Protein AF-A0A2D6W3J5-F1 (afdb_monomer)

Nearest PDB structures (foldseek):
  3m3w-assembly1_A  TM=1.828E-01  e=2.478E+00  Mus musculus

Structure (mmCIF, N/CA/C/O backbone):
data_AF-A0A2D6W3J5-F1
#
_entry.id   AF-A0A2D6W3J5-F1
#
loop_
_atom_site.group_PDB
_atom_site.id
_atom_site.type_symbol
_atom_site.label_atom_id
_atom_site.label_alt_id
_atom_site.label_comp_id
_atom_site.label_asym_id
_atom_site.label_entity_id
_atom_site.label_seq_id
_atom_site.pdbx_PDB_ins_code
_atom_site.Cartn_x
_atom_site.Cartn_y
_atom_site.Cartn_z
_atom_site.occupancy
_atom_site.B_iso_or_equiv
_atom_site.auth_seq_id
_atom_site.auth_comp_id
_atom_site.auth_asym_id
_atom_site.auth_atom_id
_atom_site.pdbx_PDB_model_num
ATOM 1 N N . MET A 1 1 ? 10.274 -9.666 9.328 1.00 44.81 1 MET A N 1
ATOM 2 C CA . MET A 1 1 ? 10.302 -8.194 9.190 1.00 44.81 1 MET A CA 1
ATOM 3 C C . MET A 1 1 ? 9.032 -7.541 9.765 1.00 44.81 1 MET A C 1
ATOM 5 O O . MET A 1 1 ? 8.631 -6.497 9.285 1.00 44.81 1 MET A O 1
ATOM 9 N N . TYR A 1 2 ? 8.387 -8.137 10.784 1.00 48.16 2 TYR A N 1
ATOM 10 C CA . TYR A 1 2 ? 7.143 -7.611 11.385 1.00 48.16 2 TYR A CA 1
ATOM 11 C C . TYR A 1 2 ? 7.385 -6.764 12.647 1.00 48.16 2 TYR A C 1
ATOM 13 O O . TYR A 1 2 ? 6.468 -6.119 13.135 1.00 48.16 2 TYR A O 1
ATOM 21 N N . SER A 1 3 ? 8.590 -6.818 13.224 1.00 48.25 3 SER A N 1
ATOM 22 C CA . SER A 1 3 ? 8.852 -6.354 14.590 1.00 48.25 3 SER A CA 1
ATOM 23 C C . SER A 1 3 ? 9.337 -4.911 14.664 1.00 48.25 3 SER A C 1
ATOM 25 O O . SER A 1 3 ? 8.879 -4.164 15.518 1.00 48.25 3 SER A O 1
ATOM 27 N N . ASP A 1 4 ? 10.226 -4.498 13.764 1.00 50.91 4 ASP A N 1
ATOM 28 C CA . ASP A 1 4 ? 11.102 -3.356 14.057 1.00 50.91 4 ASP A CA 1
ATOM 29 C C . ASP A 1 4 ? 10.385 -1.996 14.007 1.00 50.91 4 ASP A C 1
ATOM 31 O O . ASP A 1 4 ? 10.794 -1.054 14.679 1.00 50.91 4 ASP A O 1
ATOM 35 N N . PHE A 1 5 ? 9.268 -1.905 13.279 1.00 54.00 5 PHE A N 1
ATOM 36 C CA . PHE A 1 5 ? 8.512 -0.660 13.100 1.00 54.00 5 PHE A CA 1
ATOM 37 C C . PHE A 1 5 ? 7.480 -0.397 14.204 1.00 54.00 5 PHE A C 1
ATOM 39 O O . PHE A 1 5 ? 7.227 0.756 14.540 1.00 54.00 5 PHE A O 1
ATOM 46 N N . LEU A 1 6 ? 6.918 -1.448 14.811 1.00 57.09 6 LEU A N 1
ATOM 47 C CA . LEU A 1 6 ? 5.873 -1.327 15.838 1.00 57.09 6 LEU A CA 1
ATOM 48 C C . LEU A 1 6 ? 6.438 -1.000 17.233 1.00 57.09 6 LEU A C 1
ATOM 50 O O . LEU A 1 6 ? 5.687 -0.656 18.144 1.00 57.09 6 LEU A O 1
ATOM 54 N N . PHE A 1 7 ? 7.763 -1.052 17.406 1.00 60.97 7 PHE A N 1
ATOM 55 C CA . PHE A 1 7 ? 8.423 -0.634 18.647 1.00 60.97 7 PHE A CA 1
ATOM 56 C C . PHE A 1 7 ? 8.422 0.885 18.863 1.00 60.97 7 PHE A C 1
ATOM 58 O O . PHE A 1 7 ? 8.713 1.341 19.965 1.00 60.97 7 PHE A O 1
ATOM 65 N N . GLN A 1 8 ? 8.077 1.692 17.858 1.00 66.75 8 GLN A N 1
ATOM 66 C CA . GLN A 1 8 ? 7.991 3.147 18.037 1.00 66.75 8 GLN A CA 1
ATOM 67 C C . GLN A 1 8 ? 6.819 3.557 18.945 1.00 66.75 8 GLN A C 1
ATOM 69 O O . GLN A 1 8 ? 6.863 4.616 19.569 1.00 66.75 8 GLN A O 1
ATOM 74 N N . ASP A 1 9 ? 5.823 2.680 19.099 1.00 72.94 9 ASP A N 1
ATOM 75 C CA . ASP A 1 9 ? 4.576 2.949 19.822 1.00 72.94 9 ASP A CA 1
ATOM 76 C C . ASP A 1 9 ? 4.477 2.225 21.166 1.00 72.94 9 ASP A C 1
ATOM 78 O O . ASP A 1 9 ? 3.393 2.076 21.727 1.00 72.94 9 ASP A O 1
ATOM 82 N N . ILE A 1 10 ? 5.617 1.795 21.710 1.00 73.19 10 ILE A N 1
ATOM 83 C CA . ILE A 1 10 ? 5.731 1.086 22.993 1.00 73.19 10 ILE A CA 1
ATOM 84 C C . ILE A 1 10 ? 4.900 1.757 24.094 1.00 73.19 10 ILE A C 1
ATOM 86 O O . ILE A 1 10 ? 4.070 1.106 24.727 1.00 73.19 10 ILE A O 1
ATOM 90 N N . ASN A 1 11 ? 5.080 3.061 24.303 1.00 76.75 11 ASN A N 1
ATOM 91 C CA . ASN A 1 11 ? 4.401 3.778 25.384 1.00 76.75 11 ASN A CA 1
ATOM 92 C C . ASN A 1 11 ? 2.887 3.874 25.161 1.00 76.75 11 ASN A C 1
ATOM 94 O O . ASN A 1 11 ? 2.120 3.815 26.120 1.00 76.75 11 ASN A O 1
ATOM 98 N N . PHE A 1 12 ? 2.461 4.007 23.903 1.00 79.94 12 PHE A N 1
ATOM 99 C CA . PHE A 1 12 ? 1.048 4.051 23.552 1.00 79.94 12 PHE A CA 1
ATOM 100 C C . PHE A 1 12 ? 0.398 2.681 23.747 1.00 79.94 12 PHE A C 1
ATOM 102 O O . PHE A 1 12 ? -0.601 2.567 24.437 1.00 79.94 12 PHE A O 1
ATOM 109 N N . LEU A 1 13 ? 1.001 1.615 23.232 1.00 80.12 13 LEU A N 1
ATOM 110 C CA . LEU A 1 13 ? 0.486 0.256 23.403 1.00 80.12 13 LEU A CA 1
ATOM 111 C C . LEU A 1 13 ? 0.487 -0.184 24.876 1.00 80.12 13 LEU A C 1
ATOM 113 O O . LEU A 1 13 ? -0.439 -0.859 25.330 1.00 80.12 13 LEU A O 1
ATOM 117 N N . GLY A 1 14 ? 1.492 0.252 25.639 1.00 77.94 14 GLY A N 1
ATOM 118 C CA . GLY A 1 14 ? 1.586 0.016 27.075 1.00 77.94 14 GLY A CA 1
ATOM 119 C C . GLY A 1 14 ? 0.437 0.640 27.872 1.00 77.94 14 GLY A C 1
ATOM 120 O O . GLY A 1 14 ? -0.011 0.028 28.840 1.00 77.94 14 GLY A O 1
ATOM 121 N N . SER A 1 15 ? -0.111 1.791 27.454 1.00 79.62 15 SER A N 1
ATOM 122 C CA . SER A 1 15 ? -1.261 2.407 28.141 1.00 79.62 15 SER A CA 1
ATOM 123 C C . SER A 1 15 ? -2.552 1.588 28.011 1.00 79.62 15 SER A C 1
ATOM 125 O O . SER A 1 15 ? -3.445 1.716 28.847 1.00 79.62 15 SER A O 1
ATOM 127 N N . PHE A 1 16 ? -2.620 0.687 27.027 1.00 78.19 16 PHE A N 1
ATOM 128 C CA . PHE A 1 16 ? -3.708 -0.277 26.846 1.00 78.19 16 PHE A CA 1
ATOM 129 C C . PHE A 1 16 ? -3.397 -1.665 27.437 1.00 78.19 16 PHE A C 1
ATOM 131 O O . PHE A 1 16 ? -4.202 -2.589 27.311 1.00 78.19 16 PHE A O 1
ATOM 138 N N . GLY A 1 17 ? -2.249 -1.823 28.106 1.00 80.44 17 GLY A N 1
ATOM 139 C CA . GLY A 1 17 ? -1.833 -3.079 28.732 1.00 80.44 17 GLY A CA 1
ATOM 140 C C . GLY A 1 17 ? -1.198 -4.090 27.773 1.00 80.44 17 GLY A C 1
ATOM 141 O O . GLY A 1 17 ? -1.085 -5.268 28.118 1.00 80.44 17 GLY A O 1
ATOM 142 N N . TYR A 1 18 ? -0.772 -3.663 26.579 1.00 82.44 18 TYR A N 1
ATOM 143 C CA . TYR A 1 18 ? -0.118 -4.546 25.616 1.00 82.44 18 TYR A CA 1
ATOM 144 C C . TYR A 1 18 ? 1.389 -4.632 25.840 1.00 82.44 18 TYR A C 1
ATOM 146 O O . TYR A 1 18 ? 2.080 -3.637 26.050 1.00 82.44 18 TYR A O 1
ATOM 154 N N . THR A 1 19 ? 1.911 -5.857 25.762 1.00 73.75 19 THR A N 1
ATOM 155 C CA . THR A 1 19 ? 3.353 -6.123 25.819 1.00 73.75 19 THR A CA 1
ATOM 156 C C . THR A 1 19 ? 3.991 -5.917 24.448 1.00 73.75 19 THR A C 1
ATOM 158 O O . THR A 1 19 ? 3.349 -6.124 23.420 1.00 73.75 19 THR A O 1
ATOM 161 N N . HIS A 1 20 ? 5.288 -5.606 24.407 1.00 67.88 20 HIS A N 1
ATOM 162 C CA . HIS A 1 20 ? 6.059 -5.427 23.160 1.00 67.88 20 HIS A CA 1
ATOM 163 C C . HIS A 1 20 ? 6.426 -6.749 22.475 1.00 67.88 20 HIS A C 1
ATOM 165 O O . HIS A 1 20 ? 7.455 -6.875 21.817 1.00 67.88 20 HIS A O 1
ATOM 171 N N . THR A 1 21 ? 5.593 -7.767 22.669 1.00 72.06 21 THR A N 1
ATOM 172 C CA . THR A 1 21 ? 5.723 -9.056 22.004 1.00 72.06 21 THR A CA 1
ATOM 173 C C . THR A 1 21 ? 4.863 -9.058 20.748 1.00 72.06 21 THR A C 1
ATOM 175 O O . THR A 1 21 ? 3.855 -8.357 20.671 1.00 72.06 21 THR A O 1
ATOM 178 N N . LYS A 1 22 ? 5.208 -9.906 19.773 1.00 67.06 22 LYS A N 1
ATOM 179 C CA . LYS A 1 22 ? 4.375 -10.119 18.579 1.00 67.06 22 LYS A CA 1
ATOM 180 C C . LYS A 1 22 ? 2.920 -10.443 18.950 1.00 67.06 22 LYS A C 1
ATOM 182 O O . LYS A 1 22 ? 2.006 -9.873 18.375 1.00 67.06 22 LYS A O 1
ATOM 187 N N . SER A 1 23 ? 2.715 -11.293 19.958 1.00 71.12 23 SER A N 1
ATOM 188 C CA . SER A 1 23 ? 1.375 -11.645 20.447 1.00 71.12 23 SER A CA 1
ATOM 189 C C . SER A 1 23 ? 0.655 -10.463 21.108 1.00 71.12 23 SER A C 1
ATOM 191 O O . SER A 1 23 ? -0.551 -10.313 20.940 1.00 71.12 23 SER A O 1
ATOM 193 N N . GLY A 1 24 ? 1.376 -9.602 21.833 1.00 73.50 24 GLY A N 1
ATOM 194 C CA . GLY A 1 24 ? 0.818 -8.368 22.391 1.00 73.50 24 GLY A CA 1
ATOM 195 C C . GLY A 1 24 ? 0.343 -7.401 21.307 1.00 73.50 24 GLY A C 1
ATOM 196 O O . GLY A 1 24 ? -0.747 -6.854 21.427 1.00 73.50 24 GLY A O 1
ATOM 197 N N . LEU A 1 25 ? 1.110 -7.262 20.222 1.00 70.06 25 LEU A N 1
ATOM 198 C CA . LEU A 1 25 ? 0.753 -6.445 19.058 1.00 70.06 25 LEU A CA 1
ATOM 199 C C . LEU A 1 25 ? -0.447 -7.003 18.289 1.00 70.06 25 LEU A C 1
ATOM 201 O O . LEU A 1 25 ? -1.344 -6.250 17.925 1.00 70.06 25 LEU A O 1
ATOM 205 N N . GLU A 1 26 ? -0.487 -8.319 18.072 1.00 74.69 26 GLU A N 1
ATOM 206 C CA . GLU A 1 26 ? -1.626 -8.978 17.424 1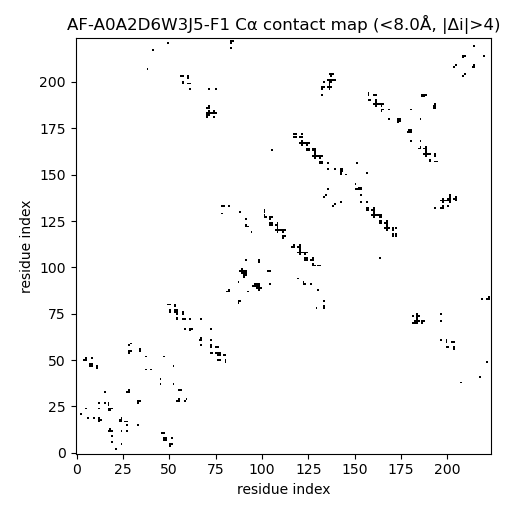.00 74.69 26 GLU A CA 1
ATOM 207 C C . GLU A 1 26 ? -2.918 -8.752 18.218 1.00 74.69 26 GLU A C 1
ATOM 209 O O . GLU A 1 26 ? -3.926 -8.370 17.635 1.00 74.69 26 GLU A O 1
ATOM 214 N N . LYS A 1 27 ? -2.869 -8.874 19.551 1.00 79.44 27 LYS A N 1
ATOM 215 C CA . LYS A 1 27 ? -4.020 -8.574 20.416 1.00 79.44 27 LYS A CA 1
ATOM 216 C C . LYS A 1 27 ? -4.402 -7.097 20.402 1.00 79.44 27 LYS A C 1
ATOM 218 O O . LYS A 1 27 ? -5.587 -6.788 20.391 1.00 79.44 27 LYS A O 1
ATOM 223 N N . ALA A 1 28 ? -3.419 -6.196 20.393 1.00 78.25 28 ALA A N 1
ATOM 224 C CA . ALA A 1 28 ? -3.668 -4.757 20.368 1.00 78.25 28 ALA A CA 1
ATOM 225 C C . ALA A 1 28 ? -4.494 -4.353 19.146 1.00 78.25 28 ALA A C 1
ATOM 227 O O . ALA A 1 28 ? -5.456 -3.602 19.251 1.00 78.25 28 ALA A O 1
ATOM 228 N N . VAL A 1 29 ? -4.148 -4.908 17.991 1.00 76.56 29 VAL A N 1
ATOM 229 C CA . VAL A 1 29 ? -4.766 -4.572 16.704 1.00 76.56 29 VAL A CA 1
ATOM 230 C C . VAL A 1 29 ? -6.179 -5.145 16.552 1.00 76.56 29 VAL A C 1
ATOM 232 O O . VAL A 1 29 ? -6.952 -4.697 15.705 1.00 76.56 29 VAL A O 1
ATOM 235 N N . GLU A 1 30 ? -6.546 -6.098 17.403 1.00 78.88 30 GLU A N 1
ATOM 236 C CA . GLU A 1 30 ? -7.900 -6.643 17.511 1.00 78.88 30 GLU A CA 1
ATOM 237 C C . GLU A 1 30 ? -8.742 -5.948 18.588 1.00 78.88 30 GLU A C 1
ATOM 239 O O . GLU A 1 30 ? -9.945 -6.196 18.690 1.00 78.88 30 GLU A O 1
ATOM 244 N N . ASP A 1 31 ? -8.141 -5.066 19.388 1.00 83.06 31 ASP A N 1
ATOM 245 C CA . ASP A 1 31 ? -8.841 -4.383 20.464 1.00 83.06 31 ASP A CA 1
ATOM 246 C C . ASP A 1 31 ? -9.729 -3.272 19.921 1.00 83.06 31 ASP A C 1
ATOM 248 O O . ASP A 1 31 ? -9.265 -2.219 19.473 1.00 83.06 31 ASP A O 1
ATOM 252 N N . LYS A 1 32 ? -11.039 -3.481 20.049 1.00 81.62 32 LYS A N 1
ATOM 253 C CA . LYS A 1 32 ? -12.039 -2.478 19.700 1.00 81.62 32 LYS A CA 1
ATOM 254 C C . LYS A 1 32 ? -11.789 -1.148 20.422 1.00 81.62 32 LYS A C 1
ATOM 256 O O . LYS A 1 32 ? -11.926 -0.105 19.802 1.00 81.62 32 LYS A O 1
ATOM 261 N N . ARG A 1 33 ? -11.345 -1.160 21.685 1.00 83.50 33 ARG A N 1
ATOM 262 C CA . ARG A 1 33 ? -11.060 0.072 22.446 1.00 83.50 33 ARG A CA 1
ATOM 263 C C . ARG A 1 33 ? -9.920 0.868 21.824 1.00 83.50 33 ARG A C 1
ATOM 265 O O . ARG A 1 33 ? -9.943 2.097 21.866 1.00 83.50 33 ARG A O 1
ATOM 272 N N . LEU A 1 34 ? -8.922 0.174 21.272 1.00 80.75 34 LEU A N 1
ATOM 273 C CA . LEU A 1 34 ? -7.806 0.807 20.582 1.00 80.75 34 LEU A CA 1
ATOM 274 C C . LEU A 1 34 ? -8.306 1.464 19.297 1.00 80.75 34 LEU A C 1
ATOM 276 O O . LEU A 1 34 ? -8.047 2.643 19.088 1.00 80.75 34 LEU A O 1
ATOM 280 N N . PHE A 1 35 ? -9.078 0.731 18.491 1.00 81.44 35 PHE A N 1
ATOM 281 C CA . PHE A 1 35 ? -9.704 1.271 17.285 1.00 81.44 35 PHE A CA 1
ATOM 282 C C . PHE A 1 35 ? -10.577 2.497 17.594 1.00 81.44 35 PHE A C 1
ATOM 284 O O . PHE A 1 35 ? -10.312 3.568 17.055 1.00 81.44 35 PHE A O 1
ATOM 291 N N . ASP A 1 36 ? -11.527 2.368 18.524 1.00 79.50 36 ASP A N 1
ATOM 292 C CA . ASP A 1 36 ? -12.444 3.441 18.925 1.00 79.50 36 ASP A CA 1
ATOM 293 C C . ASP A 1 36 ? -11.649 4.674 19.404 1.00 79.50 36 ASP A C 1
ATOM 295 O O . ASP A 1 36 ? -11.896 5.792 18.955 1.00 79.50 36 ASP A O 1
ATOM 299 N N . THR A 1 37 ? -10.596 4.482 20.213 1.00 78.19 37 THR A N 1
ATOM 300 C CA . THR A 1 37 ? -9.724 5.584 20.665 1.00 78.19 37 THR A CA 1
ATOM 301 C C . THR A 1 37 ? -9.032 6.294 19.501 1.00 78.19 37 THR A C 1
ATOM 303 O O . THR A 1 37 ? -8.917 7.521 19.513 1.00 78.19 37 THR A O 1
ATOM 306 N N . LEU A 1 38 ? -8.561 5.546 18.502 1.00 74.31 38 LEU A N 1
ATOM 307 C CA . LEU A 1 38 ? -7.880 6.100 17.332 1.00 74.31 38 LEU A CA 1
ATOM 308 C C . LEU A 1 38 ? -8.825 6.858 16.399 1.00 74.31 38 LEU A C 1
ATOM 310 O O . LEU A 1 38 ? -8.390 7.804 15.743 1.00 74.31 38 LEU A O 1
ATOM 314 N N . THR A 1 39 ? -10.095 6.462 16.334 1.00 70.88 39 THR A N 1
ATOM 315 C CA . THR A 1 39 ? -11.080 7.057 15.425 1.00 70.88 39 THR A CA 1
ATOM 316 C C . THR A 1 39 ? -11.898 8.179 16.059 1.00 70.88 39 THR A C 1
ATOM 318 O O . THR A 1 39 ? -12.256 9.129 15.367 1.00 70.88 39 THR A O 1
ATOM 321 N N . GLU A 1 40 ? -12.179 8.111 17.363 1.00 67.62 40 GLU A N 1
ATOM 322 C CA . GLU A 1 40 ? -13.019 9.085 18.077 1.00 67.62 40 GLU A CA 1
ATOM 323 C C . GLU A 1 40 ? -12.208 10.275 18.617 1.00 67.62 40 GLU A C 1
ATOM 325 O O . GLU A 1 40 ? -12.671 11.415 18.567 1.00 67.62 40 GLU A O 1
ATOM 330 N N . ASN A 1 41 ? -10.959 10.054 19.049 1.00 58.00 41 ASN A N 1
ATOM 331 C CA . ASN A 1 41 ? -10.114 11.084 19.671 1.00 58.00 41 ASN A CA 1
ATOM 332 C C . ASN A 1 41 ? -9.111 11.730 18.704 1.00 58.00 41 ASN A C 1
ATOM 334 O O . ASN A 1 41 ? -8.054 12.208 19.120 1.00 58.00 41 ASN A O 1
ATOM 338 N N . LEU A 1 42 ? -9.438 11.799 17.410 1.00 54.75 42 LEU A N 1
ATOM 339 C CA . LEU A 1 42 ? -8.575 12.399 16.379 1.00 54.75 42 LEU A CA 1
ATOM 340 C C . LEU A 1 42 ? -8.146 13.849 16.705 1.00 54.75 42 LEU A C 1
ATOM 342 O O . LEU A 1 42 ? -7.079 14.300 16.279 1.00 54.75 42 LEU A O 1
ATOM 346 N N . ASN A 1 43 ? -8.938 14.558 17.517 1.00 48.84 43 ASN A N 1
ATOM 347 C CA . ASN A 1 43 ? -8.669 15.926 17.966 1.00 48.84 43 ASN A CA 1
ATOM 348 C C . ASN A 1 43 ? -7.751 16.020 19.204 1.00 48.84 43 ASN A C 1
ATOM 350 O O . ASN A 1 43 ? -7.234 17.099 19.491 1.00 48.84 43 ASN A O 1
ATOM 354 N N . GLU A 1 44 ? -7.499 14.922 19.923 1.00 54.44 44 GLU A N 1
ATOM 355 C CA . GLU A 1 44 ? -6.642 14.902 21.115 1.00 54.44 44 GLU A CA 1
ATOM 356 C C . GLU A 1 44 ? -5.236 14.372 20.806 1.00 54.44 44 GLU A C 1
ATOM 358 O O . GLU A 1 44 ? -5.002 13.695 19.804 1.00 54.44 44 GLU A O 1
ATOM 363 N N . LYS A 1 45 ? -4.254 14.719 21.649 1.00 55.88 45 LYS A N 1
ATOM 364 C CA . LYS A 1 45 ? -2.800 14.503 21.469 1.00 55.88 45 LYS A CA 1
ATOM 365 C C . LYS A 1 45 ? -2.348 13.032 21.583 1.00 55.88 45 LYS A C 1
ATOM 367 O O . LYS A 1 45 ? -1.328 12.749 22.205 1.00 55.88 45 LYS A O 1
ATOM 372 N N . VAL A 1 46 ? -3.064 12.086 20.980 1.00 60.03 46 VAL A N 1
ATOM 373 C CA . VAL A 1 46 ? -2.574 10.715 20.802 1.00 60.03 46 VAL A CA 1
ATOM 374 C C . VAL A 1 46 ? -1.315 10.749 19.919 1.00 60.03 46 VAL A C 1
ATOM 376 O O . VAL A 1 46 ? -1.362 11.204 18.773 1.00 60.03 46 VAL A O 1
ATOM 379 N N . LYS A 1 47 ? -0.167 10.357 20.487 1.00 70.88 47 LYS A N 1
ATOM 380 C CA . LYS A 1 47 ? 1.117 10.221 19.784 1.00 70.88 47 LYS A CA 1
ATOM 381 C C . LYS A 1 47 ? 1.295 8.759 19.388 1.00 70.88 47 LYS A C 1
ATOM 383 O O . LYS A 1 47 ? 1.593 7.940 20.253 1.00 70.88 47 LYS A O 1
ATOM 388 N N . ILE A 1 48 ? 1.097 8.469 18.108 1.00 75.06 48 ILE A N 1
ATOM 389 C CA . ILE A 1 48 ? 1.292 7.148 17.501 1.00 75.06 48 ILE A CA 1
ATOM 390 C C . ILE A 1 48 ? 2.006 7.298 16.166 1.00 75.06 48 ILE A C 1
ATOM 392 O O . ILE A 1 48 ? 1.875 8.334 15.508 1.00 75.06 48 ILE A O 1
ATOM 396 N N . SER A 1 49 ? 2.713 6.259 15.746 1.00 76.50 49 SER A N 1
ATOM 397 C CA . SER A 1 49 ? 3.284 6.192 14.414 1.00 76.50 49 SER A CA 1
ATOM 398 C C . SER A 1 49 ? 2.179 6.037 13.355 1.00 76.50 49 SER A C 1
ATOM 400 O O . SER A 1 49 ? 1.176 5.349 13.590 1.00 76.50 49 SER A O 1
ATOM 402 N N . PRO A 1 50 ? 2.368 6.613 12.152 1.00 77.69 50 PRO A N 1
ATOM 403 C CA . PRO A 1 50 ? 1.483 6.356 11.017 1.00 77.69 50 PRO A CA 1
ATOM 404 C C . PRO A 1 50 ? 1.362 4.856 10.699 1.00 77.69 50 PRO A C 1
ATOM 406 O O . PRO A 1 50 ? 0.285 4.386 10.349 1.00 77.69 50 PRO A O 1
ATOM 409 N N . ASN A 1 51 ? 2.442 4.088 10.891 1.00 78.31 51 ASN A N 1
ATOM 410 C CA . ASN A 1 51 ? 2.467 2.646 10.645 1.00 78.31 51 ASN A CA 1
ATOM 411 C C . ASN A 1 51 ? 1.473 1.883 11.518 1.00 78.31 51 ASN A C 1
ATOM 413 O O . ASN A 1 51 ? 0.674 1.110 10.993 1.00 78.31 51 ASN A O 1
ATOM 417 N N . LEU A 1 52 ? 1.509 2.092 12.839 1.00 78.88 52 LEU A N 1
ATOM 418 C CA . LEU A 1 52 ? 0.572 1.428 13.743 1.00 78.88 52 LEU A CA 1
ATOM 419 C C . LEU A 1 52 ? -0.864 1.875 13.459 1.00 78.88 52 LEU A C 1
ATOM 421 O O . LEU A 1 52 ? -1.764 1.037 13.432 1.00 78.88 52 LEU A O 1
ATOM 425 N N . TYR A 1 53 ? -1.066 3.170 13.199 1.00 81.50 53 TYR A N 1
ATOM 426 C CA . TYR A 1 53 ? -2.373 3.706 12.834 1.00 81.50 53 TYR A CA 1
ATOM 427 C C . TYR A 1 53 ? -2.950 2.995 11.604 1.00 81.50 53 TYR A C 1
ATOM 429 O O . TYR A 1 53 ? -4.006 2.369 11.698 1.00 81.50 53 TYR A O 1
ATOM 437 N N . PHE A 1 54 ? -2.250 3.018 10.466 1.00 83.94 54 PHE A N 1
ATOM 438 C CA . PHE A 1 54 ? -2.767 2.402 9.244 1.00 83.94 54 PHE A CA 1
ATOM 439 C C . PHE A 1 54 ? -2.865 0.89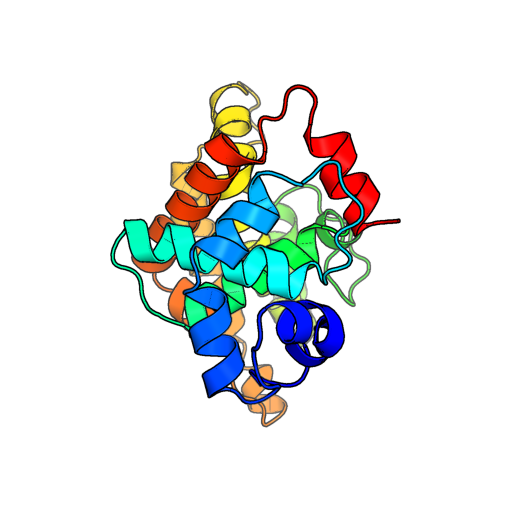0 9.345 1.00 83.94 54 PHE A C 1
ATOM 441 O O . PHE A 1 54 ? -3.807 0.327 8.799 1.00 83.94 54 PHE A O 1
ATOM 448 N N . TYR A 1 55 ? -1.965 0.226 10.070 1.00 85.25 55 TYR A N 1
ATOM 449 C CA . TYR A 1 55 ? -2.086 -1.209 10.300 1.00 85.25 55 TYR A CA 1
ATOM 450 C C . TYR A 1 55 ? -3.395 -1.557 11.027 1.00 85.25 55 TYR A C 1
ATOM 452 O O . TYR A 1 55 ? -4.108 -2.459 10.591 1.00 85.25 55 TYR A O 1
ATOM 460 N N . ILE A 1 56 ? -3.761 -0.811 12.076 1.00 84.75 56 ILE A N 1
ATOM 461 C CA . ILE A 1 56 ? -5.014 -1.029 12.815 1.00 84.75 56 ILE A CA 1
ATOM 462 C C . ILE A 1 56 ? -6.234 -0.767 11.931 1.00 84.75 56 ILE A C 1
ATOM 464 O O . ILE A 1 56 ? -7.141 -1.601 11.875 1.00 84.75 56 ILE A O 1
ATOM 468 N N . ILE A 1 57 ? -6.251 0.362 11.216 1.00 85.56 57 ILE A N 1
ATOM 469 C CA . ILE A 1 57 ? -7.385 0.730 10.362 1.00 85.56 57 ILE A CA 1
ATOM 470 C C . ILE A 1 57 ? -7.545 -0.272 9.207 1.00 85.56 57 ILE A C 1
ATOM 472 O O . ILE A 1 57 ? -8.641 -0.783 8.984 1.00 85.56 57 ILE A O 1
ATOM 476 N N . VAL A 1 58 ? -6.464 -0.623 8.503 1.00 89.62 58 VAL A N 1
ATOM 477 C CA . VAL A 1 58 ? -6.509 -1.597 7.400 1.00 89.62 58 VAL A CA 1
ATOM 478 C C . VAL A 1 58 ? -6.927 -2.976 7.908 1.00 89.62 58 VAL A C 1
ATOM 480 O O . VAL A 1 58 ? -7.789 -3.596 7.293 1.00 89.62 58 VAL A O 1
ATOM 483 N N . ASN A 1 59 ? -6.384 -3.443 9.039 1.00 89.69 59 ASN A N 1
ATOM 484 C CA . ASN A 1 59 ? -6.765 -4.731 9.626 1.00 89.69 59 ASN A CA 1
ATOM 485 C C . ASN A 1 59 ? -8.269 -4.793 9.922 1.00 89.69 59 ASN A C 1
ATOM 487 O O . ASN A 1 59 ? -8.921 -5.784 9.599 1.00 89.69 59 ASN A O 1
ATOM 491 N N . LYS A 1 60 ? -8.830 -3.725 10.501 1.00 88.38 60 LYS A N 1
ATOM 492 C CA . LYS A 1 60 ? -10.262 -3.636 10.797 1.00 88.38 60 LYS A CA 1
ATOM 493 C C . LYS A 1 60 ? -11.110 -3.814 9.535 1.00 88.38 60 LYS A C 1
ATOM 495 O O . LYS A 1 60 ? -11.988 -4.672 9.518 1.00 88.38 60 LYS A O 1
ATOM 500 N N . TYR A 1 61 ? -10.835 -3.038 8.489 1.00 89.00 61 TYR A N 1
ATOM 501 C CA . TYR A 1 61 ? -11.639 -3.059 7.264 1.00 89.00 61 TYR A CA 1
ATOM 502 C C . TYR A 1 61 ? -11.415 -4.303 6.398 1.00 89.00 61 TYR A C 1
ATOM 504 O O . TYR A 1 61 ? -12.351 -4.742 5.734 1.00 89.00 61 TYR A O 1
ATOM 512 N N . MET A 1 62 ? -10.214 -4.891 6.416 1.00 90.75 62 MET A N 1
ATOM 513 C CA . MET A 1 62 ? -9.940 -6.176 5.759 1.00 90.75 62 MET A CA 1
ATOM 514 C C . MET A 1 62 ? -10.742 -7.307 6.410 1.00 90.75 62 MET A C 1
ATOM 516 O O . MET A 1 62 ? -11.392 -8.075 5.704 1.00 90.75 62 MET A O 1
ATOM 520 N N . LYS A 1 63 ? -10.809 -7.350 7.748 1.00 89.50 63 LYS A N 1
ATOM 521 C CA . LYS A 1 63 ? -11.638 -8.330 8.468 1.00 89.50 63 LYS A CA 1
ATOM 522 C C . LYS A 1 63 ? -13.133 -8.191 8.173 1.00 89.50 63 LYS A C 1
ATOM 524 O O . LYS A 1 63 ? -13.836 -9.189 8.137 1.00 89.50 63 LYS A O 1
ATOM 529 N N . GLU A 1 64 ? -13.634 -6.979 7.930 1.00 88.62 64 GLU A N 1
ATOM 530 C CA . GLU A 1 64 ? -15.043 -6.761 7.551 1.00 88.62 64 GLU A CA 1
ATOM 531 C C . GLU A 1 64 ? -15.420 -7.327 6.175 1.00 88.62 64 GLU A C 1
ATOM 533 O O . GLU A 1 64 ? -16.603 -7.360 5.836 1.00 88.62 64 GLU A O 1
ATOM 538 N N . ILE A 1 65 ? -14.435 -7.717 5.366 1.00 88.81 65 ILE A N 1
ATOM 539 C CA . ILE A 1 65 ? -14.639 -8.386 4.077 1.00 88.81 65 ILE A CA 1
ATOM 540 C C . ILE A 1 65 ? -13.992 -9.779 4.047 1.00 88.81 65 ILE A C 1
ATOM 542 O O . ILE A 1 65 ? -13.669 -10.275 2.974 1.00 88.81 65 ILE A O 1
ATOM 546 N N . ASP A 1 66 ? -13.796 -10.390 5.221 1.00 89.62 66 ASP A N 1
ATOM 547 C CA . ASP A 1 66 ? -13.241 -11.737 5.403 1.00 89.62 66 ASP A CA 1
ATOM 548 C C . ASP A 1 66 ? -11.812 -11.926 4.848 1.00 89.62 66 ASP A C 1
ATOM 550 O O . ASP A 1 66 ? -11.409 -13.029 4.474 1.00 89.62 66 ASP A O 1
ATOM 554 N N . ILE A 1 67 ? -11.008 -10.854 4.829 1.00 87.69 67 ILE A N 1
ATOM 555 C CA . ILE A 1 67 ? -9.579 -10.912 4.494 1.00 87.69 67 ILE A CA 1
ATOM 556 C C . ILE A 1 67 ? -8.738 -10.867 5.765 1.00 87.69 67 ILE A C 1
ATOM 558 O O . ILE A 1 67 ? -8.674 -9.857 6.466 1.00 87.69 67 ILE A O 1
ATOM 562 N N . GLU A 1 68 ? -8.029 -11.964 6.022 1.00 88.00 68 GLU A N 1
ATOM 563 C CA . GLU A 1 68 ? -7.155 -12.131 7.192 1.00 88.00 68 GLU A CA 1
ATOM 564 C C . GLU A 1 68 ? -5.671 -12.296 6.826 1.00 88.00 68 GLU A C 1
ATOM 566 O O . GLU A 1 68 ? -4.836 -12.563 7.695 1.00 88.00 68 GLU A O 1
ATOM 571 N N . ASP A 1 69 ? -5.319 -12.133 5.545 1.00 90.06 69 ASP A N 1
ATOM 572 C CA . ASP A 1 69 ? -3.930 -12.215 5.096 1.00 90.06 69 ASP A CA 1
ATOM 573 C C . ASP A 1 69 ? -3.115 -11.059 5.694 1.00 90.06 69 ASP A C 1
ATOM 575 O O . ASP A 1 69 ? -3.144 -9.910 5.237 1.00 90.06 69 ASP A O 1
ATOM 579 N N . LYS A 1 70 ? -2.358 -11.394 6.743 1.00 86.94 70 LYS A N 1
ATOM 580 C CA . LYS A 1 70 ? -1.510 -10.454 7.475 1.00 86.94 70 LYS A CA 1
ATOM 581 C C . LYS A 1 70 ? -0.519 -9.759 6.548 1.00 86.94 70 LYS A C 1
ATOM 583 O O . LYS A 1 70 ? -0.257 -8.577 6.744 1.00 86.94 70 LYS A O 1
ATOM 588 N N . ASP A 1 71 ? 0.012 -10.443 5.539 1.00 89.31 71 ASP A N 1
ATOM 589 C CA . ASP A 1 71 ? 0.991 -9.853 4.632 1.00 89.31 71 ASP A CA 1
ATOM 590 C C . ASP A 1 71 ? 0.375 -8.770 3.749 1.00 89.31 71 ASP A C 1
ATOM 592 O O . ASP A 1 71 ? 1.001 -7.726 3.548 1.00 89.31 71 ASP A O 1
ATOM 596 N N . ILE A 1 72 ? -0.859 -8.972 3.280 1.00 92.94 72 ILE A N 1
ATOM 597 C CA . ILE A 1 72 ? -1.618 -7.933 2.572 1.00 92.94 72 ILE A CA 1
ATOM 598 C C . ILE A 1 72 ? -1.886 -6.756 3.510 1.00 92.94 72 ILE A C 1
ATOM 600 O O . ILE A 1 72 ? -1.574 -5.619 3.160 1.00 92.94 72 ILE A O 1
ATOM 604 N N . ILE A 1 73 ? -2.409 -7.017 4.711 1.00 91.25 73 ILE A N 1
ATOM 605 C CA . ILE A 1 73 ? -2.755 -5.978 5.692 1.00 91.25 73 ILE A CA 1
ATOM 606 C C . ILE A 1 73 ? -1.534 -5.105 6.013 1.00 91.25 73 ILE A C 1
ATOM 608 O O . ILE A 1 73 ? -1.605 -3.876 5.939 1.00 91.25 73 ILE A O 1
ATOM 612 N N . PHE A 1 74 ? -0.396 -5.731 6.324 1.00 87.56 74 PHE A N 1
ATOM 613 C CA . PHE A 1 74 ? 0.850 -5.021 6.608 1.00 87.56 74 PHE A CA 1
ATOM 614 C C . PHE A 1 74 ? 1.334 -4.213 5.408 1.00 87.56 74 PHE A C 1
ATOM 616 O O . PHE A 1 74 ? 1.715 -3.054 5.561 1.00 87.56 74 PHE A O 1
ATOM 623 N N . TYR A 1 75 ? 1.321 -4.808 4.217 1.00 92.12 75 TYR A N 1
ATOM 624 C CA . TYR A 1 75 ? 1.837 -4.144 3.028 1.00 92.12 75 TYR A CA 1
ATOM 625 C C . TYR A 1 75 ? 0.959 -2.966 2.595 1.00 92.12 75 TYR A C 1
ATOM 627 O O . TYR A 1 75 ? 1.480 -1.921 2.215 1.00 92.12 75 TYR A O 1
ATOM 635 N N . VAL A 1 76 ? -0.365 -3.087 2.705 1.00 92.94 76 VAL A N 1
ATOM 636 C CA . VAL A 1 76 ? -1.299 -1.981 2.450 1.00 92.94 76 VAL A CA 1
ATOM 637 C C . VAL A 1 76 ? -1.134 -0.874 3.495 1.00 92.94 76 VAL A C 1
ATOM 639 O O . VAL A 1 76 ? -1.108 0.299 3.128 1.00 92.94 76 VAL A O 1
ATOM 642 N N . GLY A 1 77 ? -0.946 -1.219 4.774 1.00 89.31 77 GLY A N 1
ATOM 643 C CA . GLY A 1 77 ? -0.616 -0.239 5.813 1.00 89.31 77 GLY A CA 1
ATOM 644 C C . GLY A 1 77 ? 0.677 0.529 5.510 1.00 89.31 77 GLY A C 1
ATOM 645 O O . GLY A 1 77 ? 0.700 1.753 5.590 1.00 89.31 77 GLY A O 1
ATOM 646 N N . ASP A 1 78 ? 1.725 -0.172 5.074 1.00 87.56 78 ASP A N 1
ATOM 647 C CA . ASP A 1 78 ? 3.002 0.422 4.654 1.00 87.56 78 ASP A CA 1
ATOM 648 C C . ASP A 1 78 ? 2.851 1.321 3.411 1.00 87.56 78 ASP A C 1
ATOM 650 O O . ASP A 1 78 ? 3.445 2.396 3.349 1.00 87.56 78 ASP A O 1
ATOM 654 N N . ILE A 1 79 ? 2.008 0.942 2.442 1.00 89.94 79 ILE A N 1
ATOM 655 C CA . ILE A 1 79 ? 1.644 1.808 1.306 1.00 89.94 79 ILE A CA 1
ATOM 656 C C . ILE A 1 79 ? 1.031 3.121 1.799 1.00 89.94 79 ILE A C 1
ATOM 658 O O . ILE A 1 79 ? 1.447 4.190 1.351 1.00 89.94 79 ILE A O 1
ATOM 662 N N . LEU A 1 80 ? 0.062 3.058 2.716 1.00 86.00 80 LEU A N 1
ATOM 663 C CA . LEU A 1 80 ? -0.580 4.257 3.253 1.00 86.00 80 LEU A CA 1
ATOM 664 C C . LEU A 1 80 ? 0.417 5.129 4.013 1.00 86.00 80 LEU A C 1
ATOM 666 O O . LEU A 1 80 ? 0.469 6.327 3.753 1.00 86.00 80 LEU A O 1
ATOM 670 N N . THR A 1 81 ? 1.265 4.541 4.863 1.00 82.38 81 THR A N 1
ATOM 671 C CA . THR A 1 81 ? 2.321 5.287 5.560 1.00 82.38 81 THR A CA 1
ATOM 672 C C . THR A 1 81 ? 3.263 5.983 4.586 1.00 82.38 81 THR A C 1
ATOM 674 O O . THR A 1 81 ? 3.551 7.163 4.764 1.00 82.38 81 THR A O 1
ATOM 677 N N . LYS A 1 82 ? 3.737 5.282 3.548 1.00 80.38 82 LYS A N 1
ATOM 678 C CA . LYS A 1 82 ? 4.617 5.872 2.528 1.00 80.38 82 LYS A CA 1
ATOM 679 C C . LYS A 1 82 ? 3.965 7.068 1.858 1.00 80.38 82 LYS A C 1
ATOM 681 O O . LYS A 1 82 ? 4.619 8.080 1.648 1.00 80.38 82 LYS A O 1
ATOM 686 N N . PHE A 1 83 ? 2.691 6.944 1.506 1.00 75.00 83 PHE A N 1
ATOM 687 C CA . PHE A 1 83 ? 2.002 7.996 0.781 1.00 75.00 83 PHE A CA 1
ATOM 688 C C . PHE A 1 83 ? 1.487 9.122 1.662 1.00 75.00 83 PHE A C 1
ATOM 690 O O . PHE A 1 83 ? 1.087 10.122 1.080 1.00 75.00 83 PHE A O 1
ATOM 697 N N . VAL A 1 84 ? 1.574 9.015 3.000 1.00 68.38 84 VAL A N 1
ATOM 698 C CA . VAL A 1 84 ? 1.436 10.171 3.905 1.00 68.38 84 VAL A CA 1
ATOM 699 C C . VAL A 1 84 ? 2.398 11.287 3.536 1.00 68.38 84 VAL A C 1
ATOM 701 O O . VAL A 1 84 ? 2.020 12.456 3.560 1.00 68.38 84 VAL A O 1
ATOM 704 N N . ASP A 1 85 ? 3.615 10.923 3.149 1.00 66.62 85 ASP A N 1
ATOM 705 C CA . ASP A 1 85 ? 4.617 11.864 2.685 1.00 66.62 85 ASP A CA 1
ATOM 706 C C . ASP A 1 85 ? 4.345 12.274 1.224 1.00 66.62 85 ASP A C 1
ATOM 708 O O . ASP A 1 85 ? 4.524 11.503 0.273 1.00 66.62 85 ASP A O 1
ATOM 712 N N . ASN A 1 86 ? 3.906 13.523 1.039 1.00 57.16 86 ASN A N 1
ATOM 713 C CA . ASN A 1 86 ? 3.575 14.092 -0.271 1.00 57.16 86 ASN A CA 1
ATOM 714 C C . ASN A 1 86 ? 4.747 14.079 -1.270 1.00 57.16 86 ASN A C 1
ATOM 716 O O . ASN A 1 86 ? 4.504 14.138 -2.481 1.00 57.16 86 ASN A O 1
ATOM 720 N N . GLU A 1 87 ? 6.003 14.015 -0.814 1.00 53.94 87 GLU A N 1
ATOM 721 C CA . GLU A 1 87 ? 7.157 13.936 -1.718 1.00 53.94 87 GLU A CA 1
ATOM 722 C C . GLU A 1 87 ? 7.247 12.571 -2.415 1.00 53.94 87 GLU A C 1
ATOM 724 O O . GLU A 1 87 ? 7.642 12.491 -3.585 1.00 53.94 87 GLU A O 1
ATOM 729 N N . ILE A 1 88 ? 6.794 11.507 -1.741 1.00 57.25 88 ILE A N 1
ATOM 730 C CA . ILE A 1 88 ? 6.800 10.133 -2.256 1.00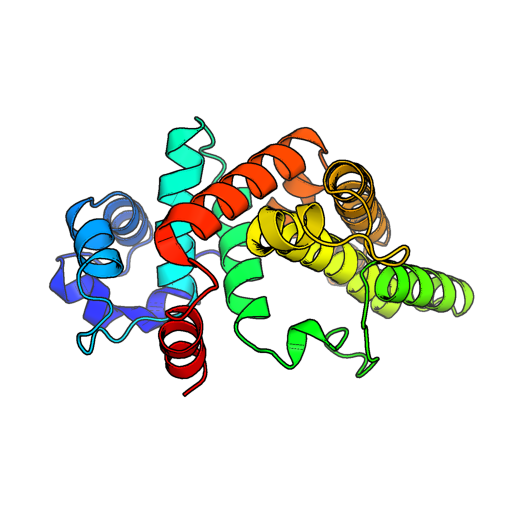 57.25 88 ILE A CA 1
ATOM 731 C C . ILE A 1 88 ? 5.706 9.934 -3.310 1.00 57.25 88 ILE A C 1
ATOM 733 O O . ILE A 1 88 ? 5.915 9.195 -4.267 1.00 57.25 88 ILE A O 1
ATOM 737 N N . LEU A 1 89 ? 4.575 10.645 -3.219 1.00 58.16 89 LEU A N 1
ATOM 738 C CA . LEU A 1 89 ? 3.527 10.617 -4.255 1.00 58.16 89 LEU A CA 1
ATOM 739 C C . LEU A 1 89 ? 4.006 11.116 -5.619 1.00 58.16 89 LEU A C 1
ATOM 741 O O . LEU A 1 89 ? 3.452 10.737 -6.648 1.00 58.16 89 LEU A O 1
ATOM 745 N N . ARG A 1 90 ? 5.003 12.001 -5.618 1.00 58.03 90 ARG A N 1
ATOM 746 C CA . ARG A 1 90 ? 5.472 12.694 -6.818 1.00 58.03 90 ARG A CA 1
ATOM 747 C C . ARG A 1 90 ? 6.806 12.184 -7.316 1.00 58.03 90 ARG A C 1
ATOM 749 O O . ARG A 1 90 ? 7.283 12.723 -8.307 1.00 58.03 90 ARG A O 1
ATOM 756 N N . THR A 1 91 ? 7.413 11.199 -6.658 1.00 65.50 91 THR A N 1
ATOM 757 C CA . THR A 1 91 ? 8.794 10.812 -6.946 1.00 65.50 91 THR A CA 1
ATOM 758 C C . THR A 1 91 ? 8.979 9.307 -6.849 1.00 65.50 91 THR A C 1
ATOM 760 O O . THR A 1 91 ? 8.615 8.708 -5.840 1.00 65.50 91 THR A O 1
ATOM 763 N N . ILE A 1 92 ? 9.629 8.683 -7.839 1.00 60.19 92 ILE A N 1
ATOM 764 C CA . ILE A 1 92 ? 10.103 7.299 -7.667 1.00 60.19 92 ILE A CA 1
ATOM 765 C C . ILE A 1 92 ? 11.200 7.311 -6.597 1.00 60.19 92 ILE A C 1
ATOM 767 O O . ILE A 1 92 ? 12.243 7.949 -6.812 1.00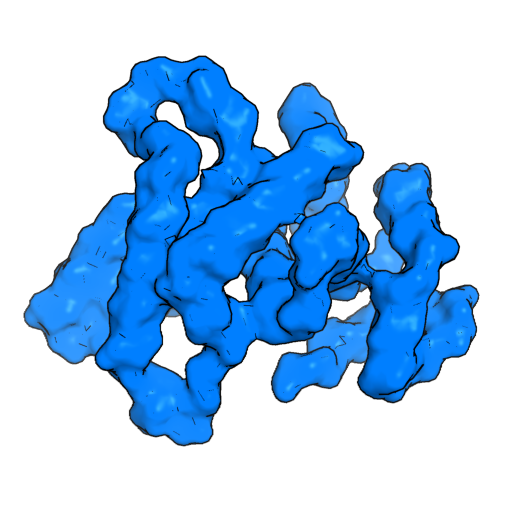 60.19 92 ILE A O 1
ATOM 771 N N . PRO A 1 93 ? 11.032 6.586 -5.473 1.00 61.75 93 PRO A N 1
ATOM 772 C CA . PRO A 1 93 ? 12.052 6.537 -4.439 1.00 61.75 93 PRO A CA 1
ATOM 773 C C . PRO A 1 93 ? 13.402 6.116 -5.027 1.00 61.75 93 PRO A C 1
ATOM 775 O O . PRO A 1 93 ? 13.478 5.172 -5.812 1.00 61.75 93 PRO A O 1
ATOM 778 N N . LYS A 1 94 ? 14.474 6.807 -4.624 1.00 64.19 94 LYS A N 1
ATOM 779 C CA . LYS A 1 94 ? 15.868 6.581 -5.063 1.00 64.19 94 LYS A CA 1
ATOM 780 C C . LYS A 1 94 ? 16.200 6.976 -6.508 1.00 64.19 94 LYS A C 1
ATOM 782 O O . LYS A 1 94 ? 17.372 6.899 -6.862 1.00 64.19 94 LYS A O 1
ATOM 787 N N . GLN A 1 95 ? 15.230 7.403 -7.323 1.00 63.91 95 GLN A N 1
ATOM 788 C CA . GLN A 1 95 ? 15.486 7.845 -8.704 1.00 63.91 95 GLN A CA 1
ATOM 789 C C . GLN A 1 95 ? 15.327 9.361 -8.897 1.00 63.91 95 GLN A C 1
ATOM 791 O O . GLN A 1 95 ? 15.775 9.879 -9.912 1.00 63.91 95 GLN A O 1
ATOM 796 N N . ASN A 1 96 ? 14.718 10.078 -7.941 1.00 64.38 96 ASN A N 1
ATOM 797 C CA . ASN A 1 96 ? 14.411 11.518 -8.031 1.00 64.38 96 ASN A CA 1
ATOM 798 C C . ASN A 1 96 ? 13.603 11.915 -9.287 1.00 64.38 96 ASN A C 1
ATOM 800 O O . ASN A 1 96 ? 13.585 13.080 -9.682 1.00 64.38 96 ASN A O 1
ATOM 804 N N . GLU A 1 97 ? 12.920 10.950 -9.904 1.00 68.44 97 GLU A N 1
ATOM 805 C CA . GLU A 1 97 ? 12.117 11.151 -11.108 1.00 68.44 97 GLU A CA 1
ATOM 806 C C . GLU A 1 97 ? 10.698 11.536 -10.737 1.00 68.44 97 GLU A C 1
ATOM 808 O O . GLU A 1 97 ? 10.046 10.820 -9.971 1.00 68.44 97 GLU A O 1
ATOM 813 N N . LYS A 1 98 ? 10.227 12.655 -11.297 1.00 67.25 98 LYS A N 1
ATOM 814 C CA . LYS A 1 98 ? 8.892 13.169 -11.008 1.00 67.25 98 LYS A CA 1
ATOM 815 C C . LYS A 1 98 ? 7.827 12.354 -11.731 1.00 67.25 98 LYS A C 1
ATOM 817 O O . LYS A 1 98 ? 7.898 12.180 -12.944 1.00 67.25 98 LYS A O 1
ATOM 822 N N . ILE A 1 99 ? 6.823 11.909 -10.987 1.00 69.19 99 ILE A N 1
ATOM 823 C CA . ILE A 1 99 ? 5.649 11.212 -11.509 1.00 69.19 99 ILE A CA 1
ATOM 824 C C . ILE A 1 99 ? 4.403 12.042 -11.229 1.00 69.19 99 ILE A C 1
ATOM 826 O O . ILE A 1 99 ? 4.173 12.461 -10.096 1.00 69.19 99 ILE A O 1
ATOM 830 N N . GLU A 1 100 ? 3.573 12.231 -12.254 1.00 66.31 100 GLU A N 1
ATOM 831 C CA . GLU A 1 100 ? 2.236 12.816 -12.110 1.00 66.31 100 GLU A CA 1
ATOM 832 C C . GLU A 1 100 ? 1.145 11.734 -12.165 1.00 66.31 100 GLU A C 1
ATOM 834 O O . GLU A 1 100 ? 0.084 11.876 -11.551 1.00 66.31 100 GLU A O 1
ATOM 839 N N . HIS A 1 101 ? 1.409 10.627 -12.869 1.00 74.62 101 HIS A N 1
ATOM 840 C CA . HIS A 1 101 ? 0.463 9.543 -13.106 1.00 74.62 101 HIS A CA 1
ATOM 841 C C . HIS A 1 101 ? 1.112 8.151 -13.038 1.00 74.62 101 HIS A C 1
ATOM 843 O O . HIS A 1 101 ? 2.275 7.963 -13.380 1.00 74.62 101 HIS A O 1
ATOM 849 N N . VAL A 1 102 ? 0.320 7.119 -12.715 1.00 84.69 102 VAL A N 1
ATOM 850 C CA . VAL A 1 102 ? 0.768 5.705 -12.726 1.00 84.69 102 VAL A CA 1
ATOM 851 C C . VAL A 1 102 ? 1.442 5.317 -14.050 1.00 84.69 102 VAL A C 1
ATOM 853 O O . VAL A 1 102 ? 2.421 4.571 -14.061 1.00 84.69 102 VAL A O 1
ATOM 856 N N . LEU A 1 103 ? 0.952 5.850 -15.174 1.00 86.75 103 LEU A N 1
ATOM 857 C CA . LEU A 1 103 ? 1.529 5.599 -16.495 1.00 86.75 103 LEU A CA 1
ATOM 858 C C . LEU A 1 103 ? 2.953 6.153 -16.642 1.00 86.75 103 LEU A C 1
ATOM 860 O O . LEU A 1 103 ? 3.751 5.552 -17.358 1.00 86.75 103 LEU A O 1
ATOM 864 N N . ASP A 1 104 ? 3.308 7.238 -15.951 1.00 86.56 104 ASP A N 1
ATOM 865 C CA . ASP A 1 104 ? 4.666 7.789 -15.994 1.00 86.56 104 ASP A CA 1
ATOM 866 C C . ASP A 1 104 ? 5.654 6.839 -15.315 1.00 86.56 104 ASP A C 1
ATOM 868 O O . ASP A 1 104 ? 6.721 6.562 -15.864 1.00 86.56 104 ASP A O 1
ATOM 872 N N . ALA A 1 105 ? 5.263 6.262 -14.172 1.00 88.75 105 ALA A N 1
ATOM 873 C CA . ALA A 1 105 ? 6.046 5.243 -13.476 1.00 88.75 105 ALA A CA 1
ATOM 874 C C . ALA A 1 105 ? 6.281 4.011 -14.366 1.00 88.75 105 ALA A C 1
ATOM 876 O O . ALA A 1 105 ? 7.400 3.508 -14.468 1.00 88.75 105 ALA A O 1
ATOM 877 N N . ILE A 1 106 ? 5.243 3.555 -15.074 1.00 92.69 106 ILE A N 1
ATOM 878 C CA . ILE A 1 106 ? 5.342 2.430 -16.015 1.00 92.69 106 ILE A CA 1
ATOM 879 C C . ILE A 1 106 ? 6.273 2.774 -17.181 1.00 92.69 106 ILE A C 1
ATOM 881 O O . ILE A 1 106 ? 7.173 1.992 -17.489 1.00 92.69 106 ILE A O 1
ATOM 885 N N . ASN A 1 107 ? 6.104 3.950 -17.791 1.00 92.50 107 ASN A N 1
ATOM 886 C CA . ASN A 1 107 ? 6.939 4.416 -18.898 1.00 92.50 107 ASN A CA 1
ATOM 887 C C . ASN A 1 107 ? 8.411 4.541 -18.486 1.00 92.50 107 ASN A C 1
ATOM 889 O O . ASN A 1 107 ? 9.311 4.189 -19.252 1.00 92.50 107 ASN A O 1
ATOM 893 N N . PHE A 1 108 ? 8.681 5.032 -17.277 1.00 92.12 108 PHE A N 1
ATOM 894 C CA . PHE A 1 108 ? 10.036 5.091 -16.743 1.00 92.12 108 PHE A CA 1
ATOM 895 C C . PHE A 1 108 ? 10.599 3.685 -16.467 1.00 92.12 108 PHE A C 1
ATOM 897 O O . PHE A 1 108 ? 11.765 3.413 -16.770 1.00 92.12 108 PHE A O 1
ATOM 904 N N . GLY A 1 109 ? 9.757 2.755 -16.006 1.00 93.00 109 GLY A N 1
ATOM 905 C CA . GLY A 1 109 ? 10.082 1.333 -15.907 1.00 93.00 109 GLY A CA 1
ATOM 906 C C . GLY A 1 109 ? 10.504 0.730 -17.248 1.00 93.00 109 GLY A C 1
ATOM 907 O O . GLY A 1 109 ? 11.559 0.102 -17.326 1.00 93.00 109 GLY A O 1
ATOM 908 N N . HIS A 1 110 ? 9.749 0.980 -18.324 1.00 94.19 110 HIS A N 1
ATOM 909 C CA . HIS A 1 110 ? 10.106 0.551 -19.684 1.00 94.19 110 HIS A CA 1
ATOM 910 C C . HIS A 1 110 ? 11.454 1.116 -20.134 1.00 94.19 110 HIS A C 1
ATOM 912 O O . HIS A 1 110 ? 12.349 0.348 -20.477 1.00 94.19 110 HIS A O 1
ATOM 918 N N . LYS A 1 111 ? 11.651 2.435 -20.020 1.00 94.12 111 LYS A N 1
ATOM 919 C CA . LYS A 1 111 ? 12.926 3.089 -20.370 1.00 94.12 111 LYS A CA 1
ATOM 920 C C . LYS A 1 111 ? 14.108 2.527 -19.575 1.00 94.12 111 LYS A C 1
ATOM 922 O O . LYS A 1 111 ? 15.227 2.464 -20.080 1.00 94.12 111 LYS A O 1
ATOM 927 N N . SER A 1 112 ? 13.881 2.140 -18.322 1.00 92.75 112 SER A N 1
ATOM 928 C CA . SER A 1 112 ? 14.903 1.541 -17.461 1.00 92.75 112 SER A CA 1
ATOM 929 C C . SER A 1 112 ? 15.288 0.136 -17.924 1.00 92.75 112 SER A C 1
ATOM 931 O O . SER A 1 112 ? 16.473 -0.198 -17.910 1.00 92.75 112 SER A O 1
ATOM 933 N N . ILE A 1 113 ? 14.323 -0.658 -18.399 1.00 92.19 113 ILE A N 1
ATOM 934 C CA . ILE A 1 113 ? 14.589 -1.954 -19.043 1.00 92.19 113 ILE A CA 1
ATOM 935 C C . ILE A 1 113 ? 15.410 -1.779 -20.318 1.00 92.19 113 ILE A C 1
ATOM 937 O O . ILE A 1 113 ? 16.411 -2.478 -20.475 1.00 92.19 113 ILE A O 1
ATOM 941 N N . ASP A 1 114 ? 15.058 -0.816 -21.173 1.00 92.88 114 ASP A N 1
ATOM 942 C CA . ASP A 1 114 ? 15.808 -0.531 -22.406 1.00 92.88 114 ASP A CA 1
ATOM 943 C C . ASP A 1 114 ? 17.269 -0.158 -22.101 1.00 92.88 114 ASP A C 1
ATOM 945 O O . ASP A 1 114 ? 18.200 -0.577 -22.789 1.00 92.88 114 ASP A O 1
ATOM 949 N N . LYS A 1 115 ? 17.486 0.559 -20.992 1.00 92.25 115 LYS A N 1
ATOM 950 C CA . LYS A 1 115 ? 18.810 0.912 -20.455 1.00 92.25 115 LYS A CA 1
ATOM 951 C C . LYS A 1 115 ? 19.484 -0.213 -19.656 1.00 92.25 115 LYS A C 1
ATOM 953 O O . LYS A 1 115 ? 20.535 0.016 -19.063 1.00 92.25 115 LYS A O 1
ATOM 958 N N . ARG A 1 116 ? 18.899 -1.416 -19.611 1.00 90.19 116 ARG A N 1
ATOM 959 C CA . ARG A 1 116 ? 19.362 -2.585 -18.833 1.00 90.19 116 ARG A CA 1
ATOM 960 C C . ARG A 1 116 ? 19.494 -2.329 -17.325 1.00 90.19 116 ARG A C 1
ATOM 962 O O . ARG A 1 116 ? 20.206 -3.049 -16.630 1.00 90.19 116 ARG A O 1
ATOM 969 N N . ASN A 1 117 ? 18.777 -1.341 -16.795 1.00 90.44 117 ASN A N 1
ATOM 970 C CA . ASN A 1 117 ? 18.744 -1.017 -15.375 1.00 90.44 117 ASN A CA 1
ATOM 971 C C . ASN A 1 117 ? 17.536 -1.685 -14.700 1.00 90.44 117 ASN A C 1
ATOM 973 O O . ASN A 1 117 ? 16.485 -1.072 -14.491 1.00 90.44 117 ASN A O 1
ATOM 977 N N . LYS A 1 118 ? 17.695 -2.966 -14.345 1.00 89.00 118 LYS A N 1
ATOM 978 C CA . LYS A 1 118 ? 16.646 -3.753 -13.674 1.00 89.00 118 LYS A CA 1
ATOM 979 C C . LYS A 1 118 ? 16.261 -3.190 -12.304 1.00 89.00 118 LYS A C 1
ATOM 981 O O . LYS A 1 118 ? 15.101 -3.297 -11.921 1.00 89.00 118 LYS A O 1
ATOM 986 N N . TYR A 1 119 ? 17.199 -2.570 -11.586 1.00 88.50 119 TYR A N 1
ATOM 987 C CA . TYR A 1 119 ? 16.948 -1.991 -10.264 1.00 88.50 119 TYR A CA 1
ATOM 988 C C . TYR A 1 119 ? 15.994 -0.800 -10.336 1.00 88.50 119 TYR A C 1
ATOM 990 O O . TYR A 1 119 ? 15.022 -0.760 -9.583 1.00 88.50 119 TYR A O 1
ATOM 998 N N . ALA A 1 120 ? 16.241 0.123 -11.270 1.00 89.38 120 ALA A N 1
ATOM 999 C CA . ALA A 1 120 ? 15.344 1.245 -11.518 1.00 89.38 120 ALA A CA 1
ATOM 1000 C C . ALA A 1 120 ? 13.993 0.754 -12.048 1.00 89.38 120 ALA A C 1
ATOM 1002 O O . ALA A 1 120 ? 12.954 1.164 -11.538 1.00 89.38 120 ALA A O 1
ATOM 1003 N N . ALA A 1 121 ? 13.986 -0.191 -12.995 1.00 92.19 121 ALA A N 1
ATOM 1004 C CA . ALA A 1 121 ? 12.745 -0.760 -13.514 1.00 92.19 121 ALA A CA 1
ATOM 1005 C C . ALA A 1 121 ? 11.897 -1.424 -12.415 1.00 92.19 121 ALA A C 1
ATOM 1007 O O . ALA A 1 121 ? 10.685 -1.225 -12.371 1.00 92.19 121 ALA A O 1
ATOM 1008 N N . PHE A 1 122 ? 12.535 -2.152 -11.493 1.00 92.50 122 PHE A N 1
ATOM 1009 C CA . PHE A 1 122 ? 11.875 -2.742 -10.333 1.00 92.50 122 PHE A CA 1
ATOM 1010 C C . PHE A 1 122 ? 11.196 -1.670 -9.479 1.00 92.50 122 PHE A C 1
ATOM 1012 O O . PHE A 1 122 ? 10.001 -1.779 -9.204 1.00 92.50 122 PHE A O 1
ATOM 1019 N N . ASP A 1 123 ? 11.945 -0.635 -9.076 1.00 90.25 123 ASP A N 1
ATOM 1020 C CA . ASP A 1 123 ? 11.422 0.417 -8.195 1.00 90.25 123 ASP A CA 1
ATOM 1021 C C . ASP A 1 123 ? 10.257 1.157 -8.865 1.00 90.25 123 ASP A C 1
ATOM 1023 O O . ASP A 1 123 ? 9.267 1.481 -8.214 1.00 90.25 123 ASP A O 1
ATOM 1027 N N . SER A 1 124 ? 10.328 1.318 -10.186 1.00 91.88 124 SER A N 1
ATOM 1028 C CA . SER A 1 124 ? 9.297 1.959 -11.006 1.00 91.88 124 SER A CA 1
ATOM 1029 C C . SER A 1 124 ? 8.002 1.157 -11.055 1.00 91.88 124 SER A C 1
ATOM 1031 O O . SER A 1 124 ? 6.931 1.697 -10.799 1.00 91.88 124 SER A O 1
ATOM 1033 N N . TYR A 1 125 ? 8.082 -0.141 -11.359 1.00 95.00 125 TYR A N 1
ATOM 1034 C CA . TYR A 1 125 ? 6.899 -0.997 -11.431 1.00 95.00 125 TYR A CA 1
ATOM 1035 C C . TYR A 1 125 ? 6.293 -1.264 -10.051 1.00 95.00 125 TYR A C 1
ATOM 1037 O O . TYR A 1 125 ? 5.071 -1.285 -9.918 1.00 95.00 125 TYR A O 1
ATOM 1045 N N . LYS A 1 126 ? 7.124 -1.404 -9.009 1.00 93.81 126 LYS A N 1
ATOM 1046 C CA . LYS A 1 126 ? 6.642 -1.475 -7.626 1.00 93.81 126 LYS A CA 1
ATOM 1047 C C . LYS A 1 126 ? 5.859 -0.210 -7.279 1.00 93.81 126 LYS A C 1
ATOM 1049 O O . LYS A 1 126 ? 4.719 -0.311 -6.840 1.00 93.81 126 LYS A O 1
ATOM 1054 N N . HIS A 1 127 ? 6.443 0.959 -7.536 1.00 91.38 127 HIS A N 1
ATOM 1055 C CA . HIS A 1 127 ? 5.795 2.236 -7.266 1.00 91.38 127 HIS A CA 1
ATOM 1056 C C . HIS A 1 127 ? 4.515 2.422 -8.093 1.00 91.38 127 HIS A C 1
ATOM 1058 O O . HIS A 1 127 ? 3.513 2.875 -7.557 1.00 91.38 127 HIS A O 1
ATOM 1064 N N . ALA A 1 128 ? 4.497 2.001 -9.363 1.00 93.12 128 ALA A N 1
ATOM 1065 C CA . ALA A 1 128 ? 3.292 2.018 -10.191 1.00 93.12 128 ALA A CA 1
ATOM 1066 C C . ALA A 1 128 ? 2.152 1.181 -9.582 1.00 93.12 128 ALA A C 1
ATOM 1068 O O . ALA A 1 128 ? 1.011 1.638 -9.554 1.00 93.12 128 ALA A O 1
ATOM 1069 N N . GLY A 1 129 ? 2.456 -0.015 -9.063 1.00 95.31 129 GLY A N 1
ATOM 1070 C CA . GLY A 1 129 ? 1.482 -0.868 -8.376 1.00 95.31 129 GLY A CA 1
ATOM 1071 C C . GLY A 1 129 ? 0.953 -0.243 -7.083 1.00 95.31 129 GLY A C 1
ATOM 1072 O O . GLY A 1 129 ? -0.259 -0.177 -6.880 1.00 95.31 129 GLY A O 1
ATOM 1073 N N . GLU A 1 130 ? 1.854 0.274 -6.241 1.00 93.75 130 GLU A N 1
ATOM 1074 C CA . GLU A 1 130 ? 1.505 0.957 -4.985 1.00 93.75 130 GLU A CA 1
ATOM 1075 C C . GLU A 1 130 ? 0.640 2.202 -5.256 1.00 93.75 130 GLU A C 1
ATOM 1077 O O . GLU A 1 130 ? -0.411 2.377 -4.639 1.00 93.75 130 GLU A O 1
ATOM 1082 N N . LEU A 1 131 ? 1.039 3.033 -6.224 1.00 90.06 131 LEU A N 1
ATOM 1083 C CA . LEU A 1 131 ? 0.339 4.260 -6.600 1.00 90.06 131 LEU A CA 1
ATOM 1084 C C . LEU A 1 131 ? -1.028 3.970 -7.232 1.00 90.06 131 LEU A C 1
ATOM 1086 O O . LEU A 1 131 ? -1.995 4.677 -6.956 1.00 90.06 131 LEU A O 1
ATOM 1090 N N . ALA A 1 132 ? -1.140 2.918 -8.050 1.00 92.69 132 ALA A N 1
ATOM 1091 C CA . ALA A 1 132 ? -2.416 2.486 -8.612 1.00 92.69 132 ALA A CA 1
ATOM 1092 C C . ALA A 1 132 ? -3.413 2.087 -7.519 1.00 92.69 132 ALA A C 1
ATOM 1094 O O . ALA A 1 132 ? -4.579 2.487 -7.582 1.00 92.69 132 ALA A O 1
ATOM 1095 N N . LEU A 1 133 ? -2.962 1.329 -6.515 1.00 94.06 133 LEU A N 1
ATOM 1096 C CA . LEU A 1 133 ? -3.805 0.906 -5.399 1.00 94.06 133 LEU A CA 1
ATOM 1097 C C . LEU A 1 133 ? -4.242 2.113 -4.569 1.00 94.06 133 LEU A C 1
ATOM 1099 O O . LEU A 1 133 ? -5.430 2.286 -4.305 1.00 94.06 133 LEU A O 1
ATOM 1103 N N . PHE A 1 134 ? -3.286 2.974 -4.225 1.00 89.38 134 PHE A N 1
ATOM 1104 C CA . PHE A 1 134 ? -3.536 4.175 -3.441 1.00 89.38 134 PHE A CA 1
ATOM 1105 C C . PHE A 1 134 ? -4.539 5.111 -4.126 1.00 89.38 134 PHE A C 1
ATOM 1107 O O . PHE A 1 134 ? -5.559 5.451 -3.533 1.00 89.38 134 PHE A O 1
ATOM 1114 N N . ILE A 1 135 ? -4.304 5.471 -5.393 1.00 84.75 135 ILE A N 1
ATOM 1115 C CA . ILE A 1 135 ? -5.182 6.378 -6.145 1.00 84.75 135 ILE A CA 1
ATOM 1116 C C . ILE A 1 135 ? -6.586 5.785 -6.286 1.00 84.75 135 ILE A C 1
ATOM 1118 O O . ILE A 1 135 ? -7.569 6.451 -5.976 1.00 84.75 135 ILE A O 1
ATOM 1122 N N . SER A 1 136 ? -6.688 4.533 -6.735 1.00 87.38 136 SER A N 1
ATOM 1123 C CA . SER A 1 136 ? -7.988 3.925 -7.038 1.00 87.38 136 SER A CA 1
ATOM 1124 C C . SER A 1 136 ? -8.798 3.513 -5.811 1.00 87.38 136 SER A C 1
ATOM 1126 O O . SER A 1 136 ? -10.007 3.327 -5.933 1.00 87.38 136 SER A O 1
ATOM 1128 N N . GLY A 1 137 ? -8.145 3.361 -4.658 1.00 89.12 137 GLY A N 1
ATOM 1129 C CA . GLY A 1 137 ? -8.787 3.095 -3.379 1.00 89.12 137 GLY A CA 1
ATOM 1130 C C . GLY A 1 137 ? -9.181 4.378 -2.657 1.00 89.12 137 GLY A C 1
ATOM 1131 O O . GLY A 1 137 ? -10.355 4.601 -2.397 1.00 89.12 137 GLY A O 1
ATOM 1132 N N . ILE A 1 138 ? -8.208 5.246 -2.375 1.00 84.69 138 ILE A N 1
ATOM 1133 C CA . ILE A 1 138 ? -8.411 6.439 -1.544 1.00 84.69 138 ILE A CA 1
ATOM 1134 C C . ILE A 1 138 ? -9.160 7.539 -2.300 1.00 84.69 138 ILE A C 1
ATOM 1136 O O . ILE A 1 138 ? -10.027 8.183 -1.734 1.00 84.69 138 ILE A O 1
ATOM 1140 N N . PHE A 1 139 ? -8.880 7.747 -3.588 1.00 77.19 139 PHE A N 1
ATOM 1141 C CA . PHE A 1 139 ? -9.482 8.833 -4.375 1.00 77.19 139 PHE A CA 1
ATOM 1142 C C . PHE A 1 139 ? -10.602 8.344 -5.300 1.00 77.19 139 PHE A C 1
ATOM 1144 O O . PHE A 1 139 ? -10.850 8.951 -6.344 1.00 77.19 139 PHE A O 1
ATOM 1151 N N . TYR A 1 140 ? -11.280 7.249 -4.944 1.00 75.56 140 TYR A N 1
ATOM 1152 C CA . TYR A 1 140 ? -12.293 6.616 -5.790 1.00 75.56 140 TYR A CA 1
ATOM 1153 C C . TYR A 1 140 ? -13.393 7.594 -6.237 1.00 75.56 140 TYR A C 1
ATOM 1155 O O . TYR A 1 140 ? -13.623 7.756 -7.438 1.00 75.56 140 TYR A O 1
ATOM 1163 N N . GLU A 1 141 ? -14.011 8.327 -5.303 1.00 69.62 141 GLU A N 1
ATOM 1164 C CA . GLU A 1 141 ? -15.040 9.319 -5.644 1.00 69.62 141 GLU A CA 1
ATOM 1165 C C . GLU A 1 141 ? -14.509 10.451 -6.532 1.00 69.62 141 GLU A C 1
ATOM 1167 O O . GLU A 1 141 ? -15.196 10.918 -7.441 1.00 69.62 141 GLU A O 1
ATOM 1172 N N . TYR A 1 142 ? -13.279 10.903 -6.276 1.00 68.25 142 TYR A N 1
ATOM 1173 C CA . TYR A 1 142 ? -12.645 11.958 -7.062 1.00 68.25 142 TYR A CA 1
ATOM 1174 C C . TYR A 1 142 ? -12.403 11.508 -8.506 1.00 68.25 142 TYR A C 1
ATOM 1176 O O . TYR A 1 142 ? -12.587 12.294 -9.433 1.00 68.25 142 TYR A O 1
ATOM 1184 N N . ILE A 1 143 ? -12.027 10.242 -8.710 1.00 68.50 143 ILE A N 1
ATOM 1185 C CA . ILE A 1 143 ? -11.872 9.648 -10.041 1.00 68.50 143 ILE A CA 1
ATOM 1186 C C . ILE A 1 143 ? -13.226 9.581 -10.758 1.00 68.50 143 ILE A C 1
ATOM 1188 O O . ILE A 1 143 ? -13.298 9.960 -11.924 1.00 68.50 143 ILE A O 1
ATOM 1192 N N . LEU A 1 144 ? -14.295 9.165 -10.068 1.00 69.56 144 LEU A N 1
ATOM 1193 C CA . LEU A 1 144 ? -15.641 9.082 -10.651 1.00 69.56 144 LEU A CA 1
ATOM 1194 C C . LEU A 1 144 ? -16.207 10.447 -11.063 1.00 69.56 144 LEU A C 1
ATOM 1196 O O . LEU A 1 144 ? -16.856 10.557 -12.100 1.00 69.56 144 LEU A O 1
ATOM 1200 N N . LYS A 1 145 ? -15.968 11.494 -10.263 1.00 65.56 145 LYS A N 1
ATOM 1201 C CA . LYS A 1 145 ? -16.501 12.848 -10.502 1.00 65.56 145 LYS A CA 1
ATOM 1202 C C . LYS A 1 145 ? -15.767 13.606 -11.618 1.00 65.56 145 LYS A C 1
ATOM 1204 O O . LYS A 1 145 ? -16.229 14.664 -12.039 1.00 65.56 145 LYS A O 1
ATOM 1209 N N . LYS A 1 146 ? -14.610 13.126 -12.086 1.00 60.69 146 LYS A N 1
ATOM 1210 C CA . LYS A 1 146 ? -13.739 13.881 -12.997 1.00 60.69 146 LYS A CA 1
ATOM 1211 C C . LYS A 1 146 ? -13.901 13.420 -14.449 1.00 60.69 146 LYS A C 1
ATOM 1213 O O . LYS A 1 146 ? -13.429 12.357 -14.825 1.00 60.69 146 LYS A O 1
ATOM 1218 N N . GLU A 1 147 ? -14.412 14.293 -15.317 1.00 51.59 147 GLU A N 1
ATOM 1219 C CA . GLU A 1 147 ? -14.488 14.079 -16.781 1.00 51.59 147 GLU A CA 1
ATOM 1220 C C . GLU A 1 147 ? -13.123 14.181 -17.511 1.00 51.59 147 GLU A C 1
ATOM 1222 O O . GLU A 1 147 ? -13.044 14.300 -18.737 1.00 51.59 147 GLU A O 1
ATOM 1227 N N . ASN A 1 148 ? -12.004 14.198 -16.781 1.00 53.94 148 ASN A N 1
ATOM 1228 C CA . ASN A 1 148 ? -10.698 14.486 -17.367 1.00 53.94 148 ASN A CA 1
ATOM 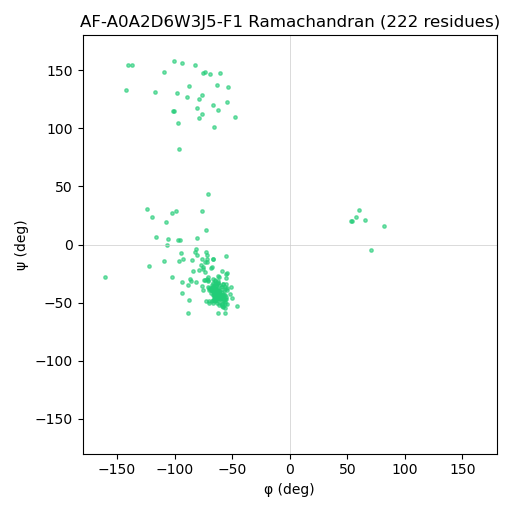1229 C C . ASN A 1 148 ? -10.112 13.240 -18.050 1.00 53.94 148 ASN A C 1
ATOM 1231 O O . ASN A 1 148 ? -9.762 12.271 -17.382 1.00 53.94 148 ASN A O 1
ATOM 1235 N N . ARG A 1 149 ? -9.897 13.319 -19.372 1.00 53.84 149 ARG A N 1
ATOM 1236 C CA . ARG A 1 149 ? -9.357 12.250 -20.245 1.00 53.84 149 ARG A CA 1
ATOM 1237 C C . ARG A 1 149 ? -8.000 11.660 -19.819 1.00 53.84 149 ARG A C 1
ATOM 1239 O O . ARG A 1 149 ? -7.560 10.686 -20.420 1.00 53.84 149 ARG A O 1
ATOM 1246 N N . ARG A 1 150 ? -7.309 12.262 -18.844 1.00 57.25 150 ARG A N 1
ATOM 1247 C CA . ARG A 1 150 ? -6.018 11.784 -18.312 1.00 57.25 150 ARG A CA 1
ATOM 1248 C C . ARG A 1 150 ? -6.138 10.872 -17.088 1.00 57.25 150 ARG A C 1
ATOM 1250 O O . ARG A 1 150 ? -5.145 10.261 -16.710 1.00 57.25 150 ARG A O 1
ATOM 1257 N N . VAL A 1 151 ? -7.313 10.787 -16.462 1.00 63.34 151 VAL A N 1
ATOM 1258 C CA . VAL A 1 151 ? -7.558 9.875 -15.337 1.00 63.34 151 VAL A CA 1
ATOM 1259 C C . VAL A 1 151 ? -8.236 8.623 -15.877 1.00 63.34 151 VAL A C 1
ATOM 1261 O O . VAL A 1 151 ? -9.180 8.702 -16.660 1.00 63.34 151 VAL A O 1
ATOM 1264 N N . LEU A 1 152 ? -7.716 7.458 -15.502 1.00 69.38 152 LEU A N 1
ATOM 1265 C CA . LEU A 1 152 ? -8.323 6.191 -15.884 1.00 69.38 152 LEU A CA 1
ATOM 1266 C C . LEU A 1 152 ? -9.599 5.963 -15.070 1.00 69.38 152 LEU A C 1
ATOM 1268 O O . LEU A 1 152 ? -9.668 6.347 -13.906 1.00 69.38 152 LEU A O 1
ATOM 1272 N N . MET A 1 153 ? -10.585 5.284 -15.654 1.00 78.06 153 MET A N 1
ATOM 1273 C CA . MET A 1 153 ? -11.735 4.807 -14.882 1.00 78.06 153 MET A CA 1
ATOM 1274 C C . MET A 1 153 ? -11.276 3.842 -13.770 1.00 78.06 153 MET A C 1
ATOM 1276 O O . MET A 1 153 ? -10.282 3.126 -13.967 1.00 78.06 153 MET A O 1
ATOM 1280 N N . PRO A 1 154 ? -11.952 3.798 -12.606 1.00 77.56 154 PRO A N 1
ATOM 1281 C CA . PRO A 1 154 ? -11.510 3.006 -11.455 1.00 77.56 154 PRO A CA 1
ATOM 1282 C C . PRO A 1 154 ? -11.295 1.512 -11.738 1.00 77.56 154 PRO A C 1
ATOM 1284 O O . PRO A 1 154 ? -10.521 0.847 -11.043 1.00 77.56 154 PRO A O 1
ATOM 1287 N N . GLU A 1 155 ? -11.976 0.966 -12.743 1.00 83.25 155 GLU A N 1
ATOM 1288 C CA . GLU A 1 155 ? -11.890 -0.437 -13.153 1.00 83.25 155 GLU A CA 1
ATOM 1289 C C . GLU A 1 155 ? -10.551 -0.745 -13.833 1.00 83.25 155 GLU A C 1
ATOM 1291 O O . GLU A 1 155 ? -10.034 -1.854 -13.707 1.00 83.25 155 GLU A O 1
ATOM 1296 N N . HIS A 1 156 ? -9.938 0.240 -14.495 1.00 88.94 156 HIS A N 1
ATOM 1297 C CA . HIS A 1 156 ? -8.665 0.066 -15.198 1.00 88.94 156 HIS A CA 1
ATOM 1298 C C . HIS A 1 156 ? -7.459 -0.013 -14.254 1.00 88.94 156 HIS A C 1
ATOM 1300 O O . HIS A 1 156 ? -6.418 -0.547 -14.635 1.00 88.94 156 HIS A O 1
ATOM 1306 N N . TYR A 1 157 ? -7.575 0.489 -13.023 1.00 91.12 157 TYR A N 1
ATOM 1307 C CA . TYR A 1 157 ? -6.468 0.475 -12.065 1.00 91.12 157 TYR A CA 1
ATOM 1308 C C . TYR A 1 157 ? -6.147 -0.921 -11.527 1.00 91.12 157 TYR A C 1
ATOM 1310 O O . TYR A 1 157 ? -4.991 -1.173 -11.200 1.00 91.12 157 TYR A O 1
ATOM 1318 N N . VAL A 1 158 ? -7.123 -1.834 -11.471 1.00 95.38 158 VAL A N 1
ATOM 1319 C CA . VAL A 1 158 ? -6.900 -3.210 -10.992 1.00 95.38 158 VAL A CA 1
ATOM 1320 C C . VAL A 1 158 ? -5.909 -3.961 -11.889 1.00 95.38 158 VAL A C 1
ATOM 1322 O O . VAL A 1 158 ? -4.852 -4.341 -11.386 1.00 95.38 158 VAL A O 1
ATOM 1325 N N . PRO A 1 159 ? -6.1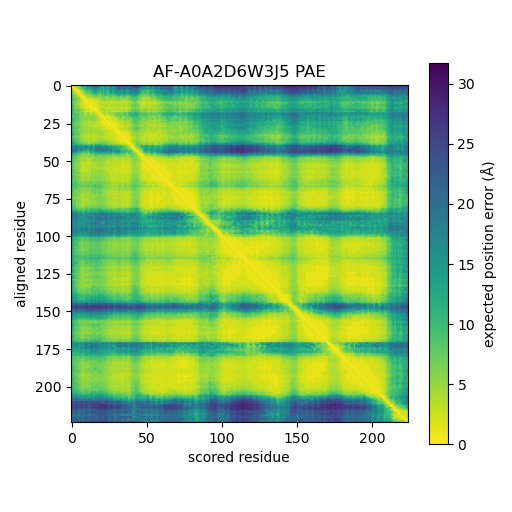62 -4.140 -13.204 1.00 95.88 159 PRO A N 1
ATOM 1326 C CA . PRO A 1 159 ? -5.199 -4.814 -14.074 1.00 95.88 159 PRO A CA 1
ATOM 1327 C C . PRO A 1 159 ? -3.889 -4.029 -14.215 1.00 95.88 159 PRO A C 1
ATOM 1329 O O . PRO A 1 159 ? -2.827 -4.631 -14.369 1.00 95.88 159 PRO A O 1
ATOM 1332 N N . LEU A 1 160 ? -3.927 -2.693 -14.143 1.00 94.88 160 LEU A N 1
ATOM 1333 C CA . LEU A 1 160 ? -2.727 -1.859 -14.216 1.00 94.88 160 LEU A CA 1
ATOM 1334 C C . LEU A 1 160 ? -1.805 -2.067 -13.006 1.00 94.88 160 LEU A C 1
ATOM 1336 O O . LEU A 1 160 ? -0.597 -2.240 -13.168 1.00 94.88 160 LEU A O 1
ATOM 1340 N N . GLY A 1 161 ? -2.369 -2.059 -11.800 1.00 96.25 161 GLY A N 1
ATOM 1341 C CA . GLY A 1 161 ? -1.619 -2.188 -10.558 1.00 96.25 161 GLY A CA 1
ATOM 1342 C C . GLY A 1 161 ? -1.104 -3.606 -10.329 1.00 96.25 161 GLY A C 1
ATOM 1343 O O . GLY A 1 161 ? 0.094 -3.783 -10.096 1.00 96.25 161 GLY A O 1
ATOM 1344 N N . SER A 1 162 ? -1.966 -4.618 -10.479 1.00 97.56 162 SER A N 1
ATOM 1345 C CA . SER A 1 162 ? -1.572 -6.020 -10.282 1.00 97.56 162 SER A CA 1
ATOM 1346 C C . SER A 1 162 ? -0.483 -6.446 -11.271 1.00 97.56 162 SER A C 1
ATOM 1348 O O . SER A 1 162 ? 0.547 -6.984 -10.862 1.00 97.56 162 SER A O 1
ATOM 1350 N N . SER A 1 163 ? -0.619 -6.092 -12.556 1.00 97.38 163 SER A N 1
ATOM 1351 C CA . SER A 1 163 ? 0.411 -6.390 -13.562 1.00 97.38 163 SER A CA 1
ATOM 1352 C C . SER A 1 163 ? 1.717 -5.623 -13.341 1.00 97.38 163 SER A C 1
ATOM 1354 O O . SER A 1 163 ? 2.792 -6.136 -13.666 1.00 97.38 163 SER A O 1
ATOM 1356 N N . SER A 1 164 ? 1.662 -4.423 -12.755 1.00 96.94 164 SER A N 1
ATOM 1357 C CA . SER A 1 164 ? 2.863 -3.686 -12.352 1.00 96.94 164 SER A CA 1
ATOM 1358 C C . SER A 1 164 ? 3.602 -4.421 -11.230 1.00 96.94 164 SER A C 1
ATOM 1360 O O . SER A 1 164 ? 4.813 -4.622 -11.335 1.00 96.94 164 SER A O 1
ATOM 1362 N N . PHE A 1 165 ? 2.893 -4.941 -10.222 1.00 96.62 165 PHE A N 1
ATOM 1363 C CA . PHE A 1 165 ? 3.513 -5.813 -9.221 1.00 96.62 165 PHE A CA 1
ATOM 1364 C C . PHE A 1 165 ? 4.102 -7.080 -9.847 1.00 96.62 165 PHE A C 1
ATOM 1366 O O . PHE A 1 165 ? 5.263 -7.388 -9.579 1.00 96.62 165 PHE A O 1
ATOM 1373 N N . THR A 1 166 ? 3.381 -7.760 -10.747 1.00 96.69 166 THR A N 1
ATOM 1374 C CA . THR A 1 166 ? 3.906 -8.929 -11.477 1.00 96.69 166 THR A CA 1
ATOM 1375 C C . THR A 1 166 ? 5.208 -8.606 -12.213 1.00 96.69 166 THR A C 1
ATOM 1377 O O . THR A 1 166 ? 6.180 -9.357 -12.134 1.00 96.69 166 THR A O 1
ATOM 1380 N N . ARG A 1 167 ? 5.271 -7.464 -12.911 1.00 95.62 167 ARG A N 1
ATOM 1381 C CA . ARG A 1 167 ? 6.485 -7.032 -13.620 1.00 95.62 167 ARG A CA 1
ATOM 1382 C C . ARG A 1 167 ? 7.641 -6.769 -12.670 1.00 95.62 167 ARG A C 1
ATOM 1384 O O . ARG A 1 167 ? 8.750 -7.207 -12.954 1.00 95.62 167 ARG A O 1
ATOM 1391 N N . ALA A 1 168 ? 7.394 -6.083 -11.558 1.00 94.19 168 ALA A N 1
ATOM 1392 C CA . ALA A 1 168 ? 8.422 -5.838 -10.556 1.00 94.19 168 ALA A CA 1
ATOM 1393 C C . ALA A 1 168 ? 8.961 -7.157 -9.977 1.00 94.19 168 ALA A C 1
ATOM 1395 O O . ALA A 1 168 ? 10.172 -7.354 -9.930 1.00 94.19 168 ALA A O 1
ATOM 1396 N N . ILE A 1 169 ? 8.080 -8.094 -9.618 1.00 92.81 169 ILE A N 1
ATOM 1397 C CA . ILE A 1 169 ? 8.444 -9.427 -9.109 1.00 92.81 169 ILE A CA 1
ATOM 1398 C C . ILE A 1 169 ? 9.367 -10.158 -10.094 1.00 92.81 169 ILE A C 1
ATOM 1400 O O . ILE A 1 169 ? 10.433 -10.629 -9.701 1.00 92.81 169 ILE A O 1
ATOM 1404 N N . ASN A 1 170 ? 9.024 -10.152 -11.385 1.00 91.94 170 ASN A N 1
ATOM 1405 C CA . ASN A 1 170 ? 9.787 -10.831 -12.438 1.00 91.94 170 ASN A CA 1
ATOM 1406 C C . ASN A 1 170 ? 11.179 -10.232 -12.707 1.00 91.94 170 ASN A C 1
ATOM 1408 O O . ASN A 1 170 ? 11.991 -10.853 -13.393 1.00 91.94 170 ASN A O 1
ATOM 1412 N N . LEU A 1 171 ? 11.483 -9.040 -12.184 1.00 89.19 171 LEU A N 1
ATOM 1413 C CA . LEU A 1 171 ? 12.813 -8.437 -12.305 1.00 89.19 171 LEU A CA 1
ATOM 1414 C C . LEU A 1 171 ? 13.820 -8.977 -11.286 1.00 89.19 171 LEU A C 1
ATOM 1416 O O . LEU A 1 171 ? 14.988 -8.605 -11.366 1.00 89.19 171 LEU A O 1
ATOM 1420 N N . ASN A 1 172 ? 13.401 -9.859 -10.366 1.00 74.75 172 ASN A N 1
ATOM 1421 C CA . ASN A 1 172 ? 14.262 -10.632 -9.461 1.00 74.75 172 ASN A CA 1
ATOM 1422 C C . ASN A 1 172 ? 15.268 -9.813 -8.622 1.00 74.75 172 ASN A C 1
ATOM 1424 O O . ASN A 1 172 ? 16.209 -10.378 -8.072 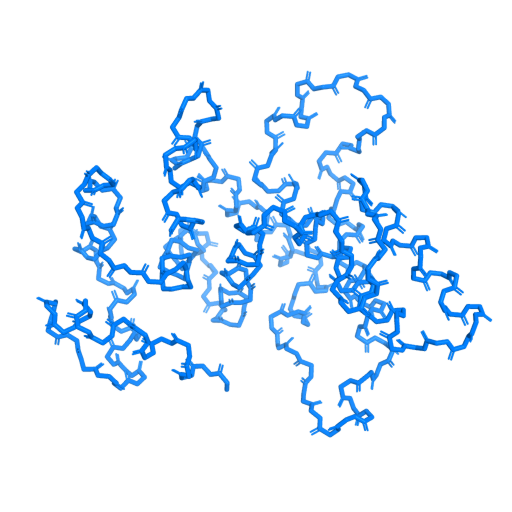1.00 74.75 172 ASN A O 1
ATOM 1428 N N . LYS A 1 173 ? 15.052 -8.502 -8.437 1.00 75.06 173 LYS A N 1
ATOM 1429 C CA . LYS A 1 173 ? 15.923 -7.620 -7.632 1.00 75.06 173 LYS A CA 1
ATOM 1430 C C . LYS A 1 173 ? 16.215 -8.188 -6.243 1.00 75.06 173 LYS A C 1
ATOM 1432 O O . LYS A 1 173 ? 17.348 -8.163 -5.780 1.00 75.06 173 LYS A O 1
ATOM 1437 N N . TYR A 1 174 ? 15.176 -8.676 -5.573 1.00 65.12 174 TYR A N 1
ATOM 1438 C CA . TYR A 1 174 ? 15.276 -9.233 -4.228 1.00 65.12 174 TYR A CA 1
ATOM 1439 C C . TYR A 1 174 ? 16.107 -10.525 -4.208 1.00 65.12 174 TYR A C 1
ATOM 1441 O O . TYR A 1 174 ? 16.975 -10.664 -3.350 1.00 65.12 174 TYR A O 1
ATOM 1449 N N . PHE A 1 175 ? 15.946 -11.393 -5.213 1.00 62.69 175 PHE A N 1
ATOM 1450 C CA . PHE A 1 175 ? 16.773 -12.591 -5.382 1.00 62.69 175 PHE A CA 1
ATOM 1451 C C . PHE A 1 175 ? 18.259 -12.242 -5.561 1.00 62.69 175 PHE A C 1
ATOM 1453 O O . PHE A 1 175 ? 19.104 -12.831 -4.895 1.00 62.69 175 PHE A O 1
ATOM 1460 N N . GLU A 1 176 ? 18.580 -11.238 -6.386 1.00 73.88 176 GLU A N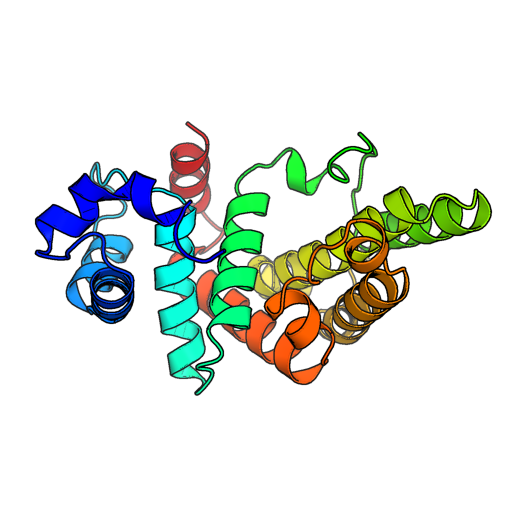 1
ATOM 1461 C CA . GLU A 1 176 ? 19.965 -10.770 -6.580 1.00 73.88 176 GLU A CA 1
ATOM 1462 C C . GLU A 1 176 ? 20.595 -10.210 -5.287 1.00 73.88 176 GLU A C 1
ATOM 1464 O O . GLU A 1 176 ? 21.808 -10.284 -5.111 1.00 73.88 176 GLU A O 1
ATOM 1469 N N . LEU A 1 177 ? 19.779 -9.693 -4.362 1.00 74.75 177 LEU A N 1
ATOM 1470 C CA . LEU A 1 177 ? 20.210 -9.152 -3.067 1.00 74.75 177 LEU A CA 1
ATOM 1471 C C . LEU A 1 177 ? 20.129 -10.168 -1.911 1.00 74.75 177 LEU A C 1
ATOM 1473 O O . LEU A 1 177 ? 20.369 -9.795 -0.764 1.00 74.75 177 LEU A O 1
ATOM 1477 N N . GLY A 1 178 ? 19.762 -11.429 -2.174 1.00 75.06 178 GLY A N 1
ATOM 1478 C CA . GLY A 1 178 ? 19.567 -12.446 -1.131 1.00 75.06 178 GLY A CA 1
ATOM 1479 C C . GLY A 1 178 ? 18.406 -12.143 -0.174 1.00 75.06 178 GLY A C 1
ATOM 1480 O O . GLY A 1 178 ? 18.365 -12.651 0.945 1.00 75.06 178 GLY A O 1
ATOM 1481 N N . MET A 1 179 ? 17.469 -11.297 -0.595 1.00 73.62 179 MET A N 1
ATOM 1482 C CA . MET A 1 179 ? 16.311 -10.874 0.184 1.00 73.62 179 MET A CA 1
ATOM 1483 C C . MET A 1 179 ? 15.030 -11.499 -0.392 1.00 73.62 179 MET A C 1
ATOM 1485 O O . MET A 1 179 ? 14.936 -11.704 -1.601 1.00 73.62 179 MET A O 1
ATOM 1489 N N . PRO A 1 180 ? 14.009 -11.795 0.426 1.00 80.62 180 PRO A N 1
ATOM 1490 C CA . PRO A 1 180 ? 12.713 -12.211 -0.094 1.00 80.62 180 PRO A CA 1
ATOM 1491 C C . PRO A 1 180 ? 11.943 -11.011 -0.664 1.00 80.62 180 PRO A C 1
ATOM 1493 O O . PRO A 1 180 ? 12.034 -9.893 -0.152 1.00 80.62 180 PRO A O 1
ATOM 1496 N N . ILE A 1 181 ? 11.146 -11.254 -1.706 1.00 85.25 181 ILE A N 1
ATOM 1497 C CA . ILE A 1 181 ? 10.122 -10.301 -2.154 1.00 85.25 181 ILE A CA 1
ATOM 1498 C C . ILE A 1 181 ? 9.099 -10.140 -1.017 1.00 85.25 181 ILE A C 1
ATOM 1500 O O . ILE A 1 181 ? 8.712 -11.154 -0.433 1.00 85.25 181 ILE A O 1
ATOM 1504 N N . PRO A 1 182 ? 8.632 -8.918 -0.698 1.00 88.44 182 PRO A N 1
ATOM 1505 C CA . PRO A 1 182 ? 7.573 -8.732 0.289 1.00 88.44 182 PRO A CA 1
ATOM 1506 C C . PRO A 1 182 ? 6.333 -9.567 -0.063 1.00 88.44 182 PRO A C 1
ATOM 1508 O O . PRO A 1 182 ? 5.763 -9.397 -1.141 1.00 88.44 182 PRO A O 1
ATOM 1511 N N . SER A 1 183 ? 5.894 -10.451 0.835 1.00 91.19 183 SER A N 1
ATOM 1512 C CA . SER A 1 183 ? 4.759 -11.351 0.587 1.00 91.19 183 SER A CA 1
ATOM 1513 C C . SER A 1 183 ? 3.479 -10.600 0.211 1.00 91.19 183 SER A C 1
ATOM 1515 O O . SER A 1 183 ? 2.787 -11.009 -0.712 1.00 91.19 183 SER A O 1
ATOM 1517 N N . GLY A 1 184 ? 3.208 -9.446 0.831 1.00 92.69 184 GLY A N 1
ATOM 1518 C CA . GLY A 1 184 ? 2.040 -8.628 0.488 1.00 92.69 184 GLY A CA 1
ATOM 1519 C C . GLY A 1 184 ? 2.106 -8.053 -0.930 1.00 92.69 184 GLY A C 1
ATOM 1520 O O . GLY A 1 184 ? 1.103 -8.035 -1.634 1.00 92.69 184 GLY A O 1
ATOM 1521 N N . MET A 1 185 ? 3.299 -7.684 -1.412 1.00 94.00 185 MET A N 1
ATOM 1522 C CA . MET A 1 185 ? 3.504 -7.305 -2.817 1.00 94.00 185 MET A CA 1
ATOM 1523 C C . MET A 1 185 ? 3.211 -8.478 -3.759 1.00 94.00 185 MET A C 1
ATOM 1525 O O . MET A 1 185 ? 2.611 -8.290 -4.816 1.00 94.00 185 MET A O 1
ATOM 1529 N N . MET A 1 186 ? 3.629 -9.688 -3.378 1.00 94.38 186 MET A N 1
ATOM 1530 C CA . MET A 1 186 ? 3.345 -10.904 -4.138 1.00 94.38 186 MET A CA 1
ATOM 1531 C C . MET A 1 186 ? 1.846 -11.202 -4.168 1.00 94.38 186 MET A C 1
ATOM 1533 O O . MET A 1 186 ? 1.293 -11.428 -5.243 1.00 94.38 186 MET A O 1
ATOM 1537 N N . ALA A 1 187 ? 1.174 -11.114 -3.024 1.00 95.62 187 ALA A N 1
ATOM 1538 C CA . ALA A 1 187 ? -0.262 -11.311 -2.912 1.00 95.62 187 ALA A CA 1
ATOM 1539 C C . ALA A 1 187 ? -1.052 -10.287 -3.744 1.00 95.62 187 ALA A C 1
ATOM 1541 O O . ALA A 1 187 ? -1.981 -10.674 -4.448 1.00 95.62 187 ALA A O 1
ATOM 1542 N N . LEU A 1 188 ? -0.643 -9.013 -3.758 1.00 96.94 188 LEU A N 1
ATOM 1543 C CA . LEU A 1 188 ? -1.263 -7.954 -4.569 1.00 96.94 188 LEU A CA 1
ATOM 1544 C C . LEU A 1 188 ? -0.980 -8.057 -6.076 1.00 96.94 188 LEU A C 1
ATOM 1546 O O . LEU A 1 188 ? -1.587 -7.330 -6.864 1.00 96.94 188 LEU A O 1
ATOM 1550 N N . SER A 1 189 ? -0.083 -8.947 -6.509 1.00 96.50 189 SER A N 1
ATOM 1551 C CA . SER A 1 189 ? 0.041 -9.279 -7.934 1.00 96.50 189 SER A CA 1
ATOM 1552 C C . SER A 1 189 ? -1.143 -10.112 -8.446 1.00 96.50 189 SER A C 1
ATOM 1554 O O . SER A 1 189 ? -1.366 -10.177 -9.655 1.00 96.50 189 SER A O 1
ATOM 1556 N N . ASN A 1 190 ? -1.943 -10.692 -7.540 1.00 96.94 190 ASN A N 1
ATOM 1557 C CA . ASN A 1 190 ? -3.243 -11.268 -7.862 1.00 96.94 190 ASN A CA 1
ATOM 1558 C C . ASN A 1 190 ? -4.299 -10.139 -7.998 1.00 96.94 190 ASN A C 1
ATOM 1560 O O . ASN A 1 190 ? -4.464 -9.347 -7.064 1.00 96.94 190 ASN A O 1
ATOM 1564 N N . PRO A 1 191 ? -5.029 -10.051 -9.130 1.00 96.88 191 PRO A N 1
ATOM 1565 C CA . PRO A 1 191 ? -6.062 -9.035 -9.343 1.00 96.88 191 PRO A CA 1
ATOM 1566 C C . PRO A 1 191 ? -7.196 -9.017 -8.309 1.00 96.88 191 PRO A C 1
ATOM 1568 O O . PRO A 1 191 ? -7.696 -7.933 -8.012 1.00 96.88 191 PRO A O 1
ATOM 1571 N N . ASP A 1 192 ? -7.594 -10.167 -7.764 1.00 95.88 192 ASP A N 1
ATOM 1572 C CA . ASP A 1 192 ? -8.682 -10.262 -6.783 1.00 95.88 192 ASP A CA 1
ATOM 1573 C C . ASP A 1 192 ? -8.241 -9.650 -5.449 1.00 95.88 192 ASP A C 1
ATOM 1575 O O . ASP A 1 192 ? -8.853 -8.695 -4.975 1.00 95.88 192 ASP A O 1
ATOM 1579 N N . ASN A 1 193 ? -7.073 -10.056 -4.942 1.00 96.06 193 ASN A N 1
ATOM 1580 C CA . ASN A 1 193 ? -6.469 -9.458 -3.745 1.00 96.06 193 ASN A CA 1
ATOM 1581 C C . ASN A 1 193 ? -6.262 -7.944 -3.891 1.00 96.06 193 ASN A C 1
ATOM 1583 O O . ASN A 1 193 ? -6.479 -7.178 -2.950 1.00 96.06 193 ASN A O 1
ATOM 1587 N N . PHE A 1 194 ? -5.837 -7.493 -5.075 1.00 96.88 194 PHE A N 1
ATOM 1588 C CA . PHE A 1 194 ? -5.710 -6.068 -5.372 1.00 96.88 194 PHE A CA 1
ATOM 1589 C C . PHE A 1 194 ? -7.068 -5.357 -5.325 1.00 96.88 194 PHE A C 1
ATOM 1591 O O . PHE A 1 194 ? -7.185 -4.281 -4.736 1.00 96.88 194 PHE A O 1
ATOM 1598 N N . LYS A 1 195 ? -8.098 -5.939 -5.948 1.00 95.38 195 LYS A N 1
ATOM 1599 C CA . LYS A 1 195 ? -9.456 -5.388 -5.982 1.00 95.38 195 LYS A CA 1
ATOM 1600 C C . LYS A 1 195 ? -10.053 -5.289 -4.581 1.00 95.38 195 LYS A C 1
ATOM 1602 O O . LYS A 1 195 ? -10.637 -4.253 -4.262 1.00 95.38 195 LYS A O 1
ATOM 1607 N N . ASP A 1 196 ? -9.878 -6.308 -3.755 1.00 95.12 196 ASP A N 1
ATOM 1608 C CA . ASP A 1 196 ? -10.399 -6.309 -2.393 1.00 95.12 196 ASP A CA 1
ATOM 1609 C C . ASP A 1 196 ? -9.642 -5.319 -1.505 1.00 95.12 196 ASP A C 1
ATOM 1611 O O . ASP A 1 196 ? -10.247 -4.548 -0.759 1.00 95.12 196 ASP A O 1
ATOM 1615 N N . SER A 1 197 ? -8.320 -5.224 -1.680 1.00 95.12 197 SER A N 1
ATOM 1616 C CA . SER A 1 197 ? -7.516 -4.202 -1.003 1.00 95.12 197 SER A CA 1
ATOM 1617 C C . SER A 1 197 ? -7.946 -2.791 -1.404 1.00 95.12 197 SER A C 1
ATOM 1619 O O . SER A 1 197 ? -8.058 -1.908 -0.555 1.00 95.12 197 SER A O 1
ATOM 1621 N N . LYS A 1 198 ? -8.254 -2.571 -2.689 1.00 93.69 198 LYS A N 1
ATOM 1622 C CA . LYS A 1 198 ? -8.816 -1.308 -3.185 1.00 93.69 198 LYS A CA 1
ATOM 1623 C C . LYS A 1 198 ? -10.159 -1.001 -2.520 1.00 93.69 198 LYS A C 1
ATOM 1625 O O . LYS A 1 198 ? -10.389 0.140 -2.132 1.00 93.69 198 LYS A O 1
ATOM 1630 N N . LEU A 1 199 ? -11.035 -1.999 -2.381 1.00 91.38 199 LEU A N 1
ATOM 1631 C CA . LEU A 1 199 ? -12.333 -1.842 -1.720 1.00 91.38 199 LEU A CA 1
ATOM 1632 C C . LEU A 1 199 ? -12.174 -1.433 -0.250 1.00 91.38 199 LEU A C 1
ATOM 1634 O O . LEU A 1 199 ? -12.902 -0.562 0.222 1.00 91.38 199 LEU A O 1
ATOM 1638 N N . VAL A 1 200 ? -11.201 -2.008 0.457 1.00 90.62 200 VAL A N 1
ATOM 1639 C CA . VAL A 1 200 ? -10.866 -1.597 1.827 1.00 90.62 200 VAL A CA 1
ATOM 1640 C C . VAL A 1 200 ? -10.423 -0.144 1.887 1.00 90.62 200 VAL A C 1
ATOM 1642 O O . VAL A 1 200 ? -10.910 0.606 2.729 1.00 90.62 200 VAL A O 1
ATOM 1645 N N . LEU A 1 201 ? -9.534 0.273 0.985 1.00 90.12 201 LEU A N 1
ATOM 1646 C CA . LEU A 1 201 ? -9.082 1.662 0.934 1.00 90.12 201 LEU A CA 1
ATOM 1647 C C . LEU A 1 201 ? -10.220 2.633 0.593 1.00 90.12 201 LEU A C 1
ATOM 1649 O O . LEU A 1 201 ? -10.253 3.732 1.138 1.00 90.12 201 LEU A O 1
ATOM 1653 N N . HIS A 1 202 ? -11.171 2.217 -0.241 1.00 86.56 202 HIS A N 1
ATOM 1654 C CA . HIS A 1 202 ? -12.376 2.994 -0.526 1.00 86.56 202 HIS A CA 1
ATOM 1655 C C . HIS A 1 202 ? -13.253 3.152 0.722 1.00 86.56 202 HIS A C 1
ATOM 1657 O O . HIS A 1 202 ? -13.572 4.276 1.092 1.00 86.56 202 HIS A O 1
ATOM 1663 N N . LYS A 1 203 ? -13.544 2.064 1.450 1.00 84.31 203 LYS A N 1
ATOM 1664 C CA . LYS A 1 203 ? -14.264 2.153 2.733 1.00 84.31 203 LYS A CA 1
ATOM 1665 C C . LYS A 1 203 ? -13.545 3.082 3.714 1.00 84.31 203 LYS A C 1
ATOM 1667 O O . LYS A 1 203 ? -14.165 3.955 4.311 1.00 84.31 203 LYS A O 1
ATOM 1672 N N . LEU A 1 204 ? -12.231 2.920 3.860 1.00 82.50 204 LEU A N 1
ATOM 1673 C CA . LEU A 1 204 ? -11.407 3.782 4.707 1.00 82.50 204 LEU A CA 1
ATOM 1674 C C . LEU A 1 204 ? -11.553 5.254 4.296 1.00 82.50 204 LEU A C 1
ATOM 1676 O O . LEU A 1 204 ? -11.719 6.113 5.162 1.00 82.50 204 LEU A O 1
ATOM 1680 N N . SER A 1 205 ? -11.537 5.536 2.992 1.00 78.00 205 SER A N 1
ATOM 1681 C CA . SER A 1 205 ? -11.780 6.871 2.450 1.00 78.00 205 SER A CA 1
ATOM 1682 C C . SER A 1 205 ? -13.126 7.445 2.904 1.00 78.00 205 SER A C 1
ATOM 1684 O O . SER A 1 205 ? -13.160 8.536 3.473 1.00 78.00 205 SER A O 1
ATOM 1686 N N . ASP A 1 206 ? -14.210 6.689 2.736 1.00 73.25 206 ASP A N 1
ATOM 1687 C CA . ASP A 1 206 ? -15.570 7.148 3.040 1.00 73.25 206 ASP A CA 1
ATOM 1688 C C . ASP A 1 206 ? -15.768 7.443 4.532 1.00 73.25 206 ASP A C 1
ATOM 1690 O O . ASP A 1 206 ? -16.390 8.438 4.911 1.00 73.25 206 ASP A O 1
ATOM 1694 N N . TYR A 1 207 ? -15.213 6.591 5.400 1.00 67.75 207 TYR A N 1
ATOM 1695 C CA . TYR A 1 207 ? -15.414 6.692 6.846 1.00 67.75 207 TYR A CA 1
ATOM 1696 C C . TYR A 1 207 ? -14.440 7.643 7.545 1.00 67.75 207 TYR A C 1
ATOM 1698 O O . TYR A 1 207 ? -14.801 8.258 8.552 1.00 67.75 207 TYR A O 1
ATOM 1706 N N . HIS A 1 208 ? -13.210 7.775 7.043 1.00 62.50 208 HIS A N 1
ATOM 1707 C CA . HIS A 1 208 ? -12.145 8.486 7.757 1.00 62.50 208 HIS A CA 1
ATOM 1708 C C . HIS A 1 208 ? -11.534 9.658 6.991 1.00 62.50 208 HIS A C 1
ATOM 1710 O O . HIS A 1 208 ? -10.915 10.519 7.619 1.00 62.50 208 HIS A O 1
ATOM 1716 N N . LEU A 1 209 ? -11.705 9.734 5.669 1.00 60.03 209 LEU A N 1
ATOM 1717 C CA . LEU A 1 209 ? -11.007 10.704 4.820 1.00 60.03 209 LEU A CA 1
ATOM 1718 C C . LEU A 1 209 ? -11.957 11.579 4.004 1.00 60.03 209 LEU A C 1
ATOM 1720 O O . LEU A 1 209 ? -11.568 12.033 2.938 1.00 60.03 209 LEU A O 1
ATOM 1724 N N . ASN A 1 210 ? -13.165 11.864 4.499 1.00 50.31 210 ASN A N 1
ATOM 1725 C CA . ASN A 1 210 ? -14.101 12.748 3.801 1.00 50.31 210 ASN A CA 1
ATOM 1726 C C . ASN A 1 210 ? -13.382 14.046 3.348 1.00 50.31 210 ASN A C 1
ATOM 1728 O O . ASN A 1 210 ? -12.919 14.841 4.180 1.00 50.31 210 ASN A O 1
ATOM 1732 N N . PHE A 1 211 ? -13.196 14.174 2.026 1.00 49.84 211 PHE A N 1
ATOM 1733 C CA . PHE A 1 211 ? -12.172 15.025 1.397 1.00 49.84 211 PHE A CA 1
ATOM 1734 C C . PHE A 1 211 ? -12.474 16.520 1.491 1.00 49.84 211 PHE A C 1
ATOM 1736 O O . PHE A 1 211 ? -11.620 17.333 1.137 1.00 49.84 211 PHE A O 1
ATOM 1743 N N . ASP A 1 212 ? -13.655 16.876 1.992 1.00 46.59 212 ASP A N 1
ATOM 1744 C CA . ASP A 1 212 ? -14.154 18.241 1.938 1.00 46.59 212 ASP A CA 1
ATOM 1745 C C . ASP A 1 212 ? -13.546 19.170 3.003 1.00 46.59 212 ASP A C 1
ATOM 1747 O O . ASP A 1 212 ? -13.491 20.358 2.731 1.00 46.59 212 ASP A O 1
ATOM 1751 N N . ASP A 1 213 ? -12.999 18.686 4.139 1.00 42.00 213 ASP A N 1
ATOM 1752 C CA . ASP A 1 213 ? -12.336 19.580 5.128 1.00 42.00 213 ASP A CA 1
ATOM 1753 C C . ASP A 1 213 ? -11.358 18.912 6.137 1.00 42.00 213 ASP A C 1
ATOM 1755 O O . ASP A 1 213 ? -10.403 19.543 6.605 1.00 42.00 213 ASP A O 1
ATOM 1759 N N . LYS A 1 214 ? -11.537 17.629 6.499 1.00 40.78 214 LYS A N 1
ATOM 1760 C CA . LYS A 1 214 ? -10.822 16.998 7.641 1.00 40.78 214 LYS A CA 1
ATOM 1761 C C . LYS A 1 214 ? -9.417 16.458 7.330 1.00 40.78 214 LYS A C 1
ATOM 1763 O O . LYS A 1 214 ? -8.589 16.353 8.239 1.00 40.78 214 LYS A O 1
ATOM 1768 N N . ILE A 1 215 ? -9.111 16.162 6.065 1.00 46.66 215 ILE A N 1
ATOM 1769 C CA . ILE A 1 215 ? -7.805 15.618 5.633 1.00 46.66 215 ILE A CA 1
ATOM 1770 C C . ILE A 1 215 ? -6.654 16.549 5.979 1.00 46.66 215 ILE A C 1
ATOM 1772 O O . ILE A 1 215 ? -5.590 16.091 6.396 1.00 46.66 215 ILE A O 1
ATOM 1776 N N . THR A 1 216 ? -6.883 17.857 5.880 1.00 45.94 216 THR A N 1
ATOM 1777 C CA . THR A 1 216 ? -5.873 18.857 6.203 1.00 45.94 216 THR A CA 1
ATOM 1778 C C . THR A 1 216 ? -5.331 18.672 7.619 1.00 45.94 216 THR A C 1
ATOM 1780 O O . THR A 1 216 ? -4.178 18.993 7.849 1.00 45.94 216 THR A O 1
ATOM 1783 N N . ILE A 1 217 ? -6.099 18.126 8.565 1.00 39.19 217 ILE A N 1
ATOM 1784 C CA . ILE A 1 217 ? -5.667 17.984 9.961 1.00 39.19 217 ILE A CA 1
ATOM 1785 C C . ILE A 1 217 ? -4.897 16.675 10.184 1.00 39.19 217 ILE A C 1
ATOM 1787 O O . ILE A 1 217 ? -3.811 16.720 10.757 1.00 39.19 217 ILE A O 1
ATOM 1791 N N . LEU A 1 218 ? -5.400 15.529 9.703 1.00 40.75 218 LEU A N 1
ATOM 1792 C CA . LEU A 1 218 ? -4.728 14.231 9.885 1.00 40.75 218 LEU A CA 1
ATOM 1793 C C . LEU A 1 218 ? -3.386 14.192 9.141 1.00 40.75 218 LEU A C 1
ATOM 1795 O O . LEU A 1 218 ? -2.365 13.798 9.698 1.00 40.75 218 LEU A O 1
ATOM 1799 N N . TRP A 1 219 ? -3.375 14.683 7.902 1.00 45.69 219 TRP A N 1
ATOM 1800 C CA . TRP A 1 219 ? -2.189 14.679 7.052 1.00 45.69 219 TRP A CA 1
ATOM 1801 C C . TRP A 1 219 ? -1.184 15.762 7.439 1.00 45.69 219 TRP A C 1
ATOM 1803 O O . TRP A 1 219 ? 0.012 15.493 7.425 1.00 45.69 219 TRP A O 1
ATOM 1813 N N . LYS A 1 220 ? -1.630 16.950 7.886 1.00 40.88 220 LYS A N 1
ATOM 1814 C CA . LYS A 1 220 ? -0.701 17.923 8.490 1.00 40.88 220 LYS A CA 1
ATOM 1815 C C . LYS A 1 220 ? -0.090 17.405 9.785 1.00 40.88 220 LYS A C 1
ATOM 1817 O O . LYS A 1 220 ? 1.044 17.753 10.056 1.00 40.88 220 LYS A O 1
ATOM 1822 N N . ARG A 1 221 ? -0.816 16.604 10.572 1.00 40.62 221 ARG A N 1
ATOM 1823 C CA . ARG A 1 221 ? -0.350 16.097 11.871 1.00 40.62 221 ARG A CA 1
ATOM 1824 C C . ARG A 1 221 ? 0.573 14.883 11.764 1.00 40.62 221 ARG A C 1
ATOM 1826 O O . ARG A 1 221 ? 1.450 14.736 12.603 1.00 40.62 221 ARG A O 1
ATOM 1833 N N . LEU A 1 222 ? 0.392 14.020 10.763 1.00 37.84 222 LEU A N 1
ATOM 1834 C CA . LEU A 1 222 ? 1.329 12.921 10.492 1.00 37.84 222 LEU A CA 1
ATOM 1835 C C . LEU A 1 222 ? 2.612 13.406 9.784 1.00 37.84 222 LEU A C 1
ATOM 183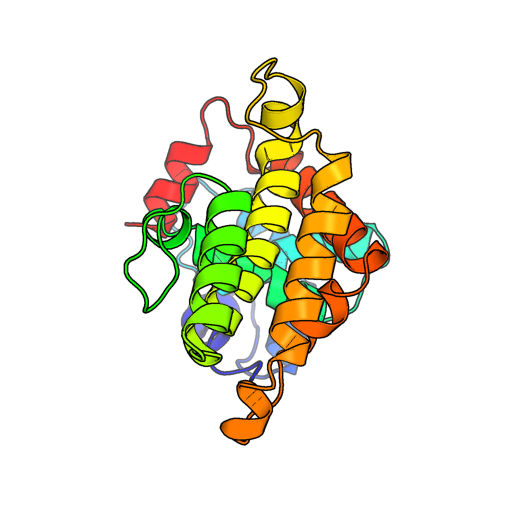7 O O . LEU A 1 222 ? 3.613 12.698 9.812 1.00 37.84 222 LEU A O 1
ATOM 1841 N N . MET A 1 223 ? 2.586 14.604 9.184 1.00 37.72 223 MET A N 1
ATOM 1842 C CA . MET A 1 223 ? 3.734 15.252 8.529 1.00 37.72 223 MET A CA 1
ATOM 1843 C C . MET A 1 223 ? 4.352 16.429 9.320 1.00 37.72 223 MET A C 1
ATOM 1845 O O . MET A 1 223 ? 5.245 17.095 8.796 1.00 37.72 223 MET A O 1
ATOM 1849 N N . SER A 1 224 ? 3.889 16.715 10.544 1.00 33.94 224 SER A N 1
ATOM 1850 C CA . SER A 1 224 ? 4.455 17.740 11.449 1.00 33.94 224 SER A CA 1
ATOM 1851 C C . SER A 1 224 ? 5.268 17.116 12.570 1.00 33.94 224 SER A C 1
ATOM 1853 O O . SER A 1 224 ? 6.349 17.651 12.887 1.00 33.94 224 SER A O 1
#

pLDDT: mean 77.69, std 15.91, range [33.94, 97.56]

Secondary structure (DSSP, 8-state):
--STTGGGGHHHHHHTT--SSHHHHHHHHH-HHHHHHHHH-TTS-----HHHHHHHHHHHHHHTTT---HHHHHHHHHHHHHHHSHHHHTEETTTTEE-SSHHHHHHHHHHHHHTT-HHHHHHHHHHHHHHHHHHHHHTHHHHHH---TTSPPTTTHHHHHHHHHHHHHHT-HHHHTT-PPPHHHHHTTSHHHHHHHHHHHHHHHHHH--TTTTHHHHHHHH--

Sequence (224 aa):
MYSDFLFQDINFLGSFGYTHTKSGLEKAVEDKRLFDTLTENLNEKVKISPNLYFYIIVNKYMKEIDIEDKDIIFYVGDILTKFVDNEILRTIPKQNEKIEHVLDAINFGHKSIDKRNKYAAFDSYKHAGELALFISGIFYEYILKKENRRVLMPEHYVPLGSSSFTRAINLNKYFELGMPIPSGMMALSNPDNFKDSKLVLHKLSDYHLNFDDKITILWKRLMS

Solvent-accessible surface area (backbone atoms only — not comparable to full-atom values): 12105 Å² total; per-residue (Å²): 138,83,59,81,75,62,61,80,31,48,73,54,43,42,76,75,72,35,51,99,43,74,69,28,50,58,51,48,56,68,33,62,68,53,52,49,51,62,68,72,43,71,90,48,92,78,74,67,51,59,52,59,52,34,31,34,56,41,43,53,46,31,48,77,70,77,45,78,58,59,46,46,32,49,44,54,10,49,48,53,41,51,52,63,42,68,67,52,67,34,27,44,80,96,66,81,42,80,34,94,47,52,65,50,27,43,53,50,15,52,56,22,48,77,69,70,34,50,67,59,18,25,49,20,15,40,46,19,17,54,48,25,43,49,48,47,4,53,39,37,70,62,51,74,73,46,91,51,90,88,62,70,61,70,76,58,33,36,66,54,12,11,51,22,26,45,52,20,60,75,50,42,59,35,62,78,69,79,40,80,70,60,62,18,55,58,50,34,33,37,50,65,54,34,45,52,51,23,50,34,34,32,52,47,21,70,77,75,41,53,80,87,69,58,45,66,54,58,51,50,60,79,72,106

Mean predicted aligned error: 8.55 Å

Radius of gyration: 17.72 Å; Cα contacts (8 Å, |Δi|>4): 268; chains: 1; bounding box: 37×32×51 Å

Foldseek 3Di:
DPQDVQVVCQVVLVVVVFDSDPVSLVVLLVDPVNVCCLQVVLVDDDDDALLSSQLSLLCVLCVVVPHPPSLQSNVLSVLRNQVLDVCSLQAQPPPRHGDPALVVLCVQLVVCVVVVNLVSNLSSLQSSLSNLLLCLQQVVVVLVVDPDPPRDHSVVSLQRNLVSLVRSVVSCPCVVVVHDDRVSSVQSVDSVSSVSSSPSSNVCNVSHPVPPPCVCSNSVVSVD